Protein AF-A0A356TR22-F1 (afdb_monomer)

Nearest PDB structures (foldseek):
  1kng-assembly1_A  TM=6.074E-01  e=5.949E-03  Bradyrhizobium japonicum
  4eo3-assembly1_B  TM=5.409E-01  e=1.191E-01  Thermotoga maritima
  8ixp-assembly1_C  TM=4.737E-01  e=2.115E-01  Streptomyces lincolnensis
  2ymb-assembly1_D  TM=3.143E-01  e=1.110E+00  Homo sapiens
  4mm1-assembly3_E  TM=5.921E-01  e=7.052E+00  Methanothermobacter thermautotrophicus str. Delta H

Secondary structure (DSSP, 8-state):
--HHHHHHHHHHHHHHHHHHHHHHHHHHHHTTTSPBPPPS-HHHHHHHHHHH--SSSPEEEEEEETT-TTHHHHHHHHHHH-PPTTSEEEEEEES--HHHHHHHHHTT-EEEEE-HHHHHHHH---EESEEEEESSSEEEEE-S-SSTT--S--HHHHHHHHHTT---PPPPB-SEE-SHHHHHHH-TT-S--

Radius of gyration: 20.98 Å; Cα contacts (8 Å, |Δi|>4): 311; chains: 1; bounding box: 52×29×71 Å

Structure (mmCIF, N/CA/C/O backbone):
data_AF-A0A356TR22-F1
#
_entry.id   AF-A0A356TR22-F1
#
loop_
_atom_site.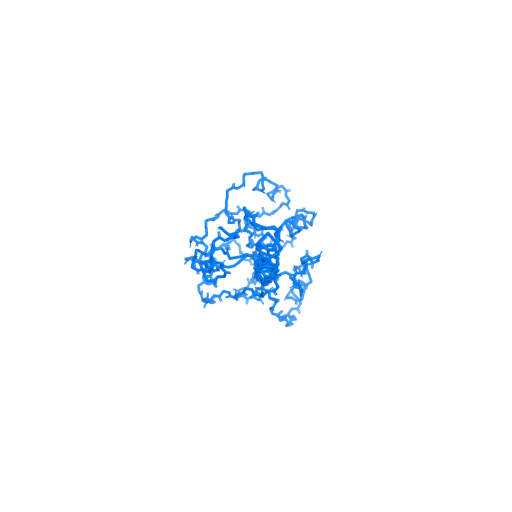group_PDB
_atom_site.id
_atom_site.type_symbol
_atom_site.label_atom_id
_atom_site.label_alt_id
_atom_site.label_comp_id
_atom_site.label_asym_id
_atom_site.label_entity_id
_atom_site.label_seq_id
_atom_site.pdbx_PDB_ins_code
_atom_site.Cartn_x
_atom_site.Cartn_y
_atom_site.Cartn_z
_atom_site.occupancy
_atom_site.B_iso_or_equiv
_atom_site.auth_seq_id
_atom_site.auth_comp_id
_atom_site.auth_asym_id
_atom_site.auth_atom_id
_atom_site.pdbx_PDB_model_num
ATOM 1 N N . MET A 1 1 ? 28.406 2.878 -50.496 1.00 59.78 1 MET A N 1
ATOM 2 C CA . MET A 1 1 ? 28.910 1.991 -49.418 1.00 59.78 1 MET A CA 1
ATOM 3 C C . MET A 1 1 ? 29.257 0.638 -50.006 1.00 59.78 1 MET A C 1
ATOM 5 O O . MET A 1 1 ? 28.427 0.085 -50.717 1.00 59.78 1 MET A O 1
ATOM 9 N N . SER A 1 2 ? 30.457 0.122 -49.735 1.00 80.94 2 SER A N 1
ATOM 10 C CA . SER A 1 2 ? 30.863 -1.210 -50.193 1.00 80.94 2 SER A CA 1
ATOM 11 C C . SER A 1 2 ? 30.122 -2.321 -49.421 1.00 80.94 2 SER A C 1
ATOM 13 O O . SER A 1 2 ? 29.694 -2.089 -48.285 1.00 80.94 2 SER A O 1
ATOM 15 N N . PRO A 1 3 ? 29.978 -3.533 -49.992 1.00 76.44 3 PRO A N 1
ATOM 16 C CA . PRO A 1 3 ? 29.357 -4.680 -49.317 1.00 76.44 3 PRO A CA 1
ATOM 17 C C . PRO A 1 3 ? 30.011 -5.005 -47.964 1.00 76.44 3 PRO A C 1
ATOM 19 O O . PRO A 1 3 ? 29.323 -5.280 -46.987 1.00 76.44 3 PRO A O 1
ATOM 22 N N . VAL A 1 4 ? 31.337 -4.861 -47.881 1.00 80.00 4 VAL A N 1
ATOM 23 C CA . VAL A 1 4 ? 32.131 -5.075 -46.658 1.00 80.00 4 VAL A CA 1
ATOM 24 C C . VAL A 1 4 ? 31.809 -4.041 -45.574 1.00 80.00 4 VAL A C 1
ATOM 26 O O . VAL A 1 4 ? 31.753 -4.377 -44.394 1.00 80.00 4 VAL A O 1
ATOM 29 N N . ALA A 1 5 ? 31.565 -2.781 -45.952 1.00 79.12 5 ALA A N 1
ATOM 30 C CA . ALA A 1 5 ? 31.182 -1.740 -45.000 1.00 79.12 5 ALA A CA 1
ATOM 31 C C . ALA A 1 5 ? 29.778 -1.981 -44.420 1.00 79.12 5 ALA A C 1
ATOM 33 O O . ALA A 1 5 ? 29.557 -1.723 -43.241 1.00 79.12 5 ALA A O 1
ATOM 34 N N . ARG A 1 6 ? 28.845 -2.515 -45.224 1.00 80.75 6 ARG A N 1
ATOM 35 C CA . ARG A 1 6 ? 27.498 -2.895 -44.761 1.00 80.75 6 ARG A CA 1
ATOM 36 C C . ARG A 1 6 ? 27.534 -4.075 -43.790 1.00 80.75 6 ARG A C 1
ATOM 38 O O . ARG A 1 6 ? 26.885 -4.007 -42.755 1.00 80.75 6 ARG A O 1
ATOM 45 N N . ASP A 1 7 ? 28.323 -5.106 -44.092 1.00 86.88 7 ASP A N 1
ATOM 46 C CA . ASP A 1 7 ? 28.492 -6.276 -43.217 1.00 86.88 7 ASP A CA 1
ATOM 47 C C . ASP A 1 7 ? 29.100 -5.896 -41.855 1.00 86.88 7 ASP A C 1
ATOM 49 O O . ASP A 1 7 ? 28.581 -6.273 -40.805 1.00 86.88 7 ASP A O 1
ATOM 53 N N . ARG A 1 8 ? 30.153 -5.067 -41.852 1.00 87.00 8 ARG A N 1
ATOM 54 C CA . ARG A 1 8 ? 30.758 -4.565 -40.607 1.00 87.00 8 ARG A CA 1
ATOM 55 C C . ARG A 1 8 ? 29.792 -3.703 -39.799 1.00 87.00 8 ARG A C 1
ATOM 57 O O . ARG A 1 8 ? 29.707 -3.883 -38.590 1.00 87.00 8 ARG A O 1
ATOM 64 N N . LEU A 1 9 ? 29.052 -2.805 -40.454 1.00 91.06 9 LEU A N 1
ATOM 65 C CA . LEU A 1 9 ? 28.058 -1.966 -39.784 1.00 91.06 9 LEU A CA 1
ATOM 66 C C . LEU A 1 9 ? 26.941 -2.816 -39.165 1.00 91.06 9 LEU A C 1
ATOM 68 O O . LEU A 1 9 ? 26.572 -2.582 -38.020 1.00 91.06 9 LEU A O 1
ATOM 72 N N . GLY A 1 10 ? 26.456 -3.832 -39.885 1.00 88.56 10 GLY A N 1
ATOM 73 C CA . GLY A 1 10 ? 25.452 -4.768 -39.379 1.00 88.56 10 GLY A CA 1
ATOM 74 C C . GLY A 1 10 ? 25.940 -5.540 -38.154 1.00 88.56 10 GLY A C 1
ATOM 75 O O . GLY A 1 10 ? 25.240 -5.593 -37.148 1.00 88.56 10 GLY A O 1
ATOM 76 N N . LYS A 1 11 ? 27.168 -6.071 -38.191 1.00 90.62 11 LYS A N 1
ATOM 77 C CA . LYS A 1 11 ? 27.772 -6.784 -37.052 1.00 90.62 11 LYS A CA 1
ATOM 78 C C . LYS A 1 11 ? 27.960 -5.889 -35.832 1.00 90.62 11 LYS A C 1
ATOM 80 O O . LYS A 1 11 ? 27.653 -6.319 -34.728 1.00 90.62 11 LYS A O 1
ATOM 85 N N . VAL A 1 12 ? 28.423 -4.652 -36.024 1.00 92.00 12 VAL A N 1
ATOM 86 C CA . VAL A 1 12 ? 28.570 -3.676 -34.932 1.00 92.00 12 VAL A CA 1
ATOM 87 C C . VAL A 1 12 ? 27.208 -3.291 -34.358 1.00 92.00 12 VAL A C 1
ATOM 89 O O . VAL A 1 12 ? 27.050 -3.292 -33.143 1.00 92.00 12 VAL A O 1
ATOM 92 N N . ALA A 1 13 ? 26.213 -3.026 -35.208 1.00 90.81 13 ALA A N 1
ATOM 93 C CA . ALA A 1 13 ? 24.859 -2.716 -34.759 1.00 90.81 13 ALA A CA 1
ATOM 94 C C . ALA A 1 13 ? 24.261 -3.869 -33.940 1.00 90.81 13 ALA A C 1
ATOM 96 O O . ALA A 1 13 ? 23.689 -3.633 -32.883 1.00 90.81 13 ALA A O 1
ATOM 97 N N . LEU A 1 14 ? 24.450 -5.116 -34.379 1.00 89.62 14 LEU A N 1
ATOM 98 C CA . LEU A 1 14 ? 23.930 -6.297 -33.687 1.00 89.62 14 LEU A CA 1
ATOM 99 C C . LEU A 1 14 ? 24.685 -6.575 -32.376 1.00 89.62 14 LEU A C 1
ATOM 101 O O . LEU A 1 14 ? 24.066 -6.886 -31.360 1.00 89.62 14 LEU A O 1
ATOM 105 N N . ALA A 1 15 ? 26.009 -6.384 -32.377 1.00 91.81 15 ALA A N 1
ATOM 106 C CA . ALA A 1 15 ? 26.850 -6.498 -31.187 1.00 91.81 15 ALA A CA 1
ATOM 107 C C . ALA A 1 15 ? 26.565 -5.408 -30.142 1.00 91.81 15 ALA A C 1
ATOM 109 O O . ALA A 1 15 ? 26.756 -5.664 -28.960 1.00 91.81 15 ALA A O 1
ATOM 110 N N . ALA A 1 16 ? 26.106 -4.221 -30.553 1.00 91.69 16 ALA A N 1
ATOM 111 C CA . ALA A 1 16 ? 25.680 -3.151 -29.649 1.00 91.69 16 ALA A CA 1
ATOM 112 C C . ALA A 1 16 ? 24.219 -3.309 -29.192 1.00 91.69 16 ALA A C 1
ATOM 114 O O . ALA A 1 16 ? 23.897 -3.035 -28.039 1.00 91.69 16 ALA A O 1
ATOM 115 N N . TRP A 1 17 ? 23.331 -3.784 -30.067 1.00 94.31 17 TRP A N 1
ATOM 116 C CA . TRP A 1 17 ? 21.910 -3.966 -29.762 1.00 94.31 17 TRP A CA 1
ATOM 117 C C . TRP A 1 17 ? 21.673 -4.995 -28.656 1.00 94.31 17 TRP A C 1
ATOM 119 O O . TRP A 1 17 ? 20.853 -4.760 -27.768 1.00 94.31 17 TRP A O 1
ATOM 129 N N . LEU A 1 18 ? 22.402 -6.115 -28.687 1.00 93.25 18 LEU A N 1
ATOM 130 C CA . LEU A 1 18 ? 22.258 -7.177 -27.694 1.00 93.25 18 LEU A CA 1
ATOM 131 C C . LEU A 1 18 ? 22.533 -6.693 -26.254 1.00 93.25 18 LEU A C 1
ATOM 133 O O . LEU A 1 18 ? 21.633 -6.833 -25.429 1.00 93.25 18 LEU A O 1
ATOM 137 N N . PRO A 1 19 ? 23.701 -6.105 -25.918 1.00 91.69 19 PRO A N 1
ATOM 138 C CA . PRO A 1 19 ? 23.963 -5.637 -24.562 1.00 91.69 19 PRO A CA 1
ATOM 139 C C . PRO A 1 19 ? 23.006 -4.521 -24.147 1.00 91.69 19 PRO A C 1
ATOM 141 O O . PRO A 1 19 ? 22.521 -4.563 -23.026 1.00 91.69 19 PRO A O 1
ATOM 144 N N . VAL A 1 20 ? 22.652 -3.586 -25.038 1.00 89.75 20 VAL A N 1
ATOM 145 C CA . VAL A 1 20 ? 21.672 -2.534 -24.709 1.00 89.75 20 VAL A CA 1
ATOM 146 C C . VAL A 1 20 ? 20.317 -3.142 -24.346 1.00 89.75 20 VAL A C 1
ATOM 148 O O . VAL A 1 20 ? 19.752 -2.807 -23.310 1.00 89.75 20 VAL A O 1
ATOM 151 N N . THR A 1 21 ? 19.817 -4.079 -25.153 1.00 88.81 21 THR A N 1
ATOM 152 C CA . THR A 1 21 ? 18.527 -4.737 -24.900 1.00 88.81 21 THR A CA 1
ATOM 153 C C . THR A 1 21 ? 18.564 -5.548 -23.608 1.00 88.81 21 THR A C 1
ATOM 155 O O . THR A 1 21 ? 17.640 -5.461 -22.807 1.00 88.81 21 THR A O 1
ATOM 158 N N . VAL A 1 22 ? 19.642 -6.300 -23.368 1.00 89.56 22 VAL A N 1
ATOM 159 C CA . VAL A 1 22 ? 19.814 -7.082 -22.135 1.00 89.56 22 VAL A CA 1
ATOM 160 C C . VAL A 1 22 ? 19.889 -6.171 -20.911 1.00 89.56 22 VAL A C 1
ATOM 162 O O . VAL A 1 22 ? 19.244 -6.469 -19.913 1.00 89.56 22 VAL A O 1
ATOM 165 N N . THR A 1 23 ? 20.617 -5.055 -20.977 1.00 85.94 23 THR A N 1
ATOM 166 C CA . THR A 1 23 ? 20.698 -4.085 -19.876 1.00 85.94 23 THR A CA 1
ATOM 167 C C . THR A 1 23 ? 19.338 -3.461 -19.580 1.00 85.94 23 THR A C 1
ATOM 169 O O . THR A 1 23 ? 18.948 -3.412 -18.417 1.00 85.94 23 TH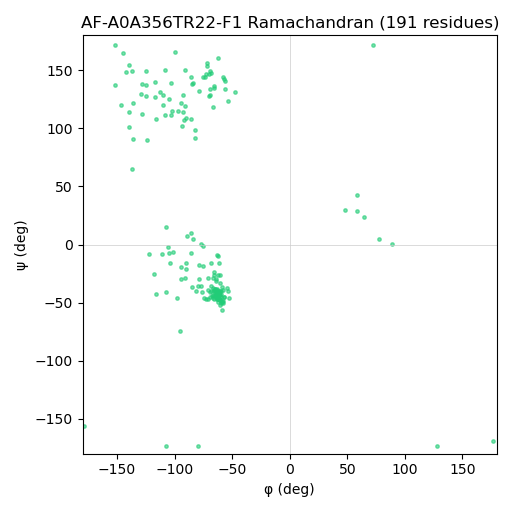R A O 1
ATOM 172 N N . VAL A 1 24 ? 18.589 -3.045 -20.606 1.00 83.06 24 VAL A N 1
ATOM 173 C CA . VAL A 1 24 ? 17.239 -2.484 -20.427 1.00 83.06 24 VAL A CA 1
ATOM 174 C C . VAL A 1 24 ? 16.292 -3.523 -19.824 1.00 83.06 24 VAL A C 1
ATOM 176 O O . VAL A 1 24 ? 15.613 -3.230 -18.847 1.00 83.06 24 VAL A O 1
ATOM 179 N N . LEU A 1 25 ? 16.279 -4.756 -20.341 1.00 82.94 25 LEU A N 1
ATOM 180 C CA . LEU A 1 25 ? 15.436 -5.826 -19.798 1.00 82.94 25 LEU A CA 1
ATOM 181 C C . LEU A 1 25 ? 15.817 -6.189 -18.359 1.00 82.94 25 LEU A C 1
ATOM 183 O O . LEU A 1 25 ? 14.933 -6.365 -17.528 1.00 82.94 25 LEU A O 1
ATOM 187 N N . ALA A 1 26 ? 17.112 -6.275 -18.048 1.00 80.56 26 ALA A N 1
ATOM 188 C CA . ALA A 1 26 ? 17.577 -6.547 -16.693 1.00 80.56 26 ALA A CA 1
ATOM 189 C C . ALA A 1 26 ? 17.135 -5.443 -15.722 1.00 80.56 26 ALA A C 1
ATOM 191 O O . ALA A 1 26 ? 16.632 -5.753 -14.646 1.00 80.56 26 ALA A O 1
ATOM 192 N N . PHE A 1 27 ? 17.257 -4.174 -16.121 1.00 75.50 27 PHE A N 1
ATOM 193 C CA . PHE A 1 27 ? 16.813 -3.037 -15.316 1.00 75.50 27 PHE A CA 1
ATOM 194 C C . PHE A 1 27 ? 15.299 -3.077 -15.058 1.00 75.50 27 PHE A C 1
ATOM 196 O O . PHE A 1 27 ? 14.869 -2.994 -13.910 1.00 75.50 27 PHE A O 1
ATOM 203 N N . LEU A 1 28 ? 14.500 -3.327 -16.102 1.00 71.88 28 LEU A N 1
ATOM 204 C CA . LEU A 1 28 ? 13.043 -3.462 -15.993 1.00 71.88 28 LEU A CA 1
ATOM 205 C C . LEU A 1 28 ? 12.602 -4.683 -15.170 1.00 71.88 28 LEU A C 1
ATOM 207 O O . LEU A 1 28 ? 11.512 -4.685 -14.615 1.00 71.88 28 LEU A O 1
ATOM 211 N N . MET A 1 29 ? 13.412 -5.741 -15.087 1.00 72.00 29 MET A N 1
ATOM 212 C CA . MET A 1 29 ? 13.101 -6.894 -14.236 1.00 72.00 29 MET A CA 1
ATOM 213 C C . MET A 1 29 ? 13.431 -6.643 -12.762 1.00 72.00 29 MET A C 1
ATOM 215 O O . MET A 1 29 ? 12.707 -7.126 -11.894 1.00 72.00 29 MET A O 1
ATOM 219 N N . VAL A 1 30 ? 14.506 -5.907 -12.463 1.00 69.38 30 VAL A N 1
ATOM 220 C CA . VAL A 1 30 ? 14.931 -5.624 -11.079 1.00 69.38 30 VAL A CA 1
ATOM 221 C C . VAL A 1 30 ? 13.857 -4.847 -10.316 1.00 69.38 30 VAL A C 1
ATOM 223 O O . VAL A 1 30 ? 13.564 -5.199 -9.171 1.00 69.38 30 VAL A O 1
ATOM 226 N N . SER A 1 31 ? 13.204 -3.876 -10.961 1.00 62.25 31 SER A N 1
ATOM 227 C CA . SER A 1 31 ? 12.127 -3.076 -10.356 1.00 62.25 31 SER A CA 1
ATOM 228 C C . SER A 1 31 ? 10.907 -3.900 -9.917 1.00 62.25 31 SER A C 1
ATOM 230 O O . SER A 1 31 ? 10.111 -3.429 -9.112 1.00 62.25 31 SER A O 1
ATOM 232 N N . HIS A 1 32 ? 10.769 -5.143 -10.390 1.00 64.12 32 HIS A N 1
ATOM 233 C CA . HIS A 1 32 ? 9.653 -6.030 -10.049 1.00 64.12 32 HIS A CA 1
ATOM 234 C C . HIS A 1 32 ? 10.008 -7.166 -9.083 1.00 64.12 32 HIS A C 1
ATOM 236 O O . HIS A 1 32 ? 9.133 -7.952 -8.722 1.00 64.12 32 HIS A O 1
ATOM 242 N N . VAL A 1 33 ? 11.272 -7.289 -8.669 1.00 67.81 33 VAL A N 1
ATOM 243 C CA . VAL A 1 33 ? 11.729 -8.398 -7.808 1.00 67.81 33 VAL A CA 1
ATOM 244 C C . VAL A 1 33 ? 12.257 -7.901 -6.463 1.00 67.81 33 VAL A C 1
ATOM 246 O O . VAL A 1 33 ? 12.216 -8.640 -5.477 1.00 67.81 33 VAL A O 1
ATOM 249 N N . VAL A 1 34 ? 12.731 -6.657 -6.397 1.00 73.75 34 VAL A N 1
ATOM 250 C CA . VAL A 1 34 ? 13.276 -6.083 -5.165 1.00 73.75 34 VAL A CA 1
ATOM 251 C C . VAL A 1 34 ? 12.141 -5.641 -4.241 1.00 73.75 34 VAL A C 1
ATOM 253 O O . VAL A 1 34 ? 11.191 -4.985 -4.661 1.00 73.75 34 VAL A O 1
ATOM 256 N N . ALA A 1 35 ? 12.237 -6.034 -2.971 1.00 79.00 35 ALA A N 1
ATOM 257 C CA . ALA A 1 35 ? 11.341 -5.550 -1.932 1.00 79.00 35 ALA A CA 1
ATOM 258 C C . ALA A 1 35 ? 11.620 -4.068 -1.658 1.00 79.00 35 ALA A C 1
ATOM 260 O O . ALA A 1 35 ? 12.774 -3.667 -1.499 1.00 79.00 35 ALA A O 1
ATOM 261 N N . MET A 1 36 ? 10.558 -3.277 -1.586 1.00 81.25 36 MET A N 1
ATOM 262 C CA . MET A 1 36 ? 10.631 -1.865 -1.239 1.00 81.25 36 MET A CA 1
ATOM 263 C C . MET A 1 36 ? 10.950 -1.697 0.251 1.00 81.25 36 MET A C 1
ATOM 265 O O . MET A 1 36 ? 10.629 -2.593 1.044 1.00 81.25 36 MET A O 1
ATOM 269 N N . PRO A 1 37 ? 11.580 -0.575 0.648 1.00 75.88 37 PRO A N 1
ATOM 270 C CA . PRO A 1 37 ? 11.842 -0.305 2.053 1.00 75.88 37 PRO A CA 1
ATOM 271 C C . PRO A 1 37 ? 10.535 -0.304 2.852 1.00 75.88 37 PRO A C 1
ATOM 273 O O . PRO A 1 37 ? 9.492 0.157 2.379 1.00 75.88 37 PRO A O 1
ATOM 276 N N . SER A 1 38 ? 10.599 -0.829 4.075 1.00 75.19 38 SER A N 1
ATOM 277 C CA . SER A 1 38 ? 9.552 -0.611 5.071 1.00 75.19 38 SER A CA 1
ATOM 278 C C . SER A 1 38 ? 9.458 0.884 5.410 1.00 75.19 38 SER A C 1
ATOM 280 O O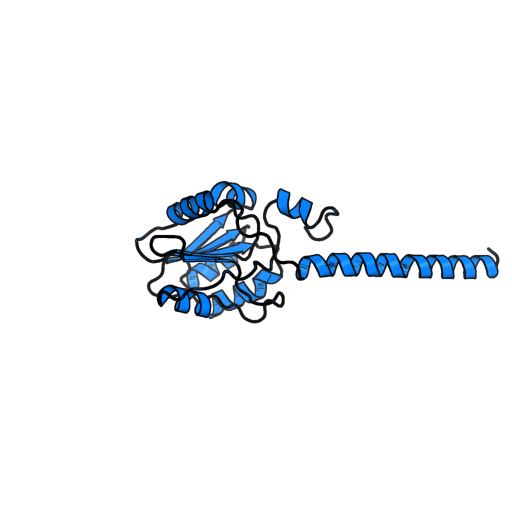 . SER A 1 38 ? 10.420 1.618 5.160 1.00 75.19 38 SER A O 1
ATOM 282 N N . PRO A 1 39 ? 8.328 1.349 5.977 1.00 77.38 39 PRO A N 1
ATOM 283 C CA . PRO A 1 39 ? 8.185 2.733 6.422 1.00 77.38 39 PRO A CA 1
ATOM 284 C C . PRO A 1 39 ? 9.399 3.178 7.243 1.00 77.38 39 PRO A C 1
ATOM 286 O O . PRO A 1 39 ? 9.862 2.450 8.121 1.00 77.38 39 PRO A O 1
ATOM 289 N N . SER A 1 40 ? 9.946 4.343 6.902 1.00 69.75 40 SER A N 1
ATOM 290 C CA . SER A 1 40 ? 11.234 4.823 7.421 1.00 69.75 40 SER A CA 1
ATOM 291 C C . SER A 1 40 ? 11.139 5.399 8.839 1.00 69.75 40 SER A C 1
ATOM 293 O O . SER A 1 40 ? 12.153 5.514 9.527 1.00 69.75 40 SER A O 1
ATOM 295 N N . ASP A 1 41 ? 9.923 5.738 9.272 1.00 84.12 41 ASP A N 1
ATOM 296 C CA . ASP A 1 41 ? 9.611 6.399 10.538 1.00 84.12 41 ASP A CA 1
ATOM 297 C C . ASP A 1 41 ? 8.397 5.708 11.189 1.00 84.12 41 ASP A C 1
ATOM 299 O O . ASP A 1 41 ? 7.238 6.028 10.911 1.00 84.12 41 ASP A O 1
ATOM 303 N N . GLU A 1 42 ? 8.666 4.700 12.025 1.00 85.69 42 GLU A N 1
ATOM 304 C CA . GLU A 1 42 ? 7.619 3.933 12.716 1.00 85.69 42 GLU A CA 1
ATOM 305 C C . GLU A 1 42 ? 6.797 4.788 13.689 1.00 85.69 42 GLU A C 1
ATOM 307 O O . GLU A 1 42 ? 5.606 4.530 13.878 1.00 85.69 42 GLU A O 1
ATOM 312 N N . ASP A 1 43 ? 7.402 5.814 14.295 1.00 89.94 43 ASP A N 1
ATOM 313 C CA . ASP A 1 43 ? 6.710 6.707 15.224 1.00 89.94 43 ASP A CA 1
ATOM 314 C C . ASP A 1 43 ? 5.691 7.565 14.479 1.00 89.94 43 ASP A C 1
ATOM 316 O O . ASP A 1 43 ? 4.522 7.623 14.872 1.00 89.94 43 ASP A O 1
ATOM 320 N N . ARG A 1 44 ? 6.084 8.125 13.332 1.00 92.44 44 ARG A N 1
ATOM 321 C CA . ARG A 1 44 ? 5.165 8.845 12.446 1.00 92.44 44 ARG A CA 1
ATOM 322 C C . ARG A 1 44 ? 4.054 7.953 11.918 1.00 92.44 44 ARG A C 1
ATOM 324 O O . ARG A 1 44 ? 2.898 8.374 11.891 1.00 92.44 44 ARG A O 1
ATOM 331 N N . LEU A 1 45 ? 4.371 6.716 11.535 1.00 93.38 45 LEU A N 1
ATOM 332 C CA . LEU A 1 45 ? 3.347 5.760 11.125 1.00 93.38 45 LEU A CA 1
ATOM 333 C C . LEU A 1 45 ? 2.349 5.515 12.261 1.00 93.38 45 LEU A C 1
ATOM 335 O O . LEU A 1 45 ? 1.142 5.536 12.028 1.00 93.38 45 LEU A O 1
ATOM 339 N N . ARG A 1 46 ? 2.831 5.324 13.494 1.00 93.44 46 ARG A N 1
ATOM 340 C CA . ARG A 1 46 ? 1.980 5.098 14.670 1.00 93.44 46 ARG A CA 1
ATOM 341 C C . ARG A 1 46 ? 1.056 6.286 14.926 1.00 93.44 46 ARG A C 1
ATOM 343 O O . ARG A 1 46 ? -0.145 6.089 15.109 1.00 93.44 46 ARG A O 1
ATOM 350 N N . GLU A 1 47 ? 1.590 7.503 14.891 1.00 93.06 47 GLU A N 1
ATOM 351 C CA . GLU A 1 47 ? 0.815 8.736 15.063 1.00 93.06 47 GLU A CA 1
ATOM 352 C C . GLU A 1 47 ? -0.226 8.922 13.951 1.00 93.06 47 GLU A C 1
ATOM 354 O O . GLU A 1 47 ? -1.403 9.173 14.227 1.00 93.06 47 GLU A O 1
ATOM 359 N N . GLY A 1 48 ? 0.175 8.741 12.692 1.00 93.50 48 GLY A N 1
ATOM 360 C CA . GLY A 1 48 ? -0.722 8.877 11.550 1.00 93.50 48 GLY A CA 1
ATOM 361 C C . GLY A 1 48 ? -1.824 7.812 11.535 1.00 93.50 48 GLY A C 1
ATOM 362 O O . GLY A 1 48 ? -2.983 8.130 11.270 1.00 93.50 48 GLY A O 1
ATOM 363 N N . VAL A 1 49 ? -1.510 6.560 11.884 1.00 94.44 49 VAL A N 1
ATOM 364 C CA . VAL A 1 49 ? -2.498 5.474 12.019 1.00 94.44 49 VAL A CA 1
ATOM 365 C C . VAL A 1 49 ? -3.465 5.759 13.166 1.00 94.44 49 VAL A C 1
ATOM 367 O O . VAL A 1 49 ? -4.676 5.600 12.993 1.00 94.44 49 VAL A O 1
ATOM 370 N N . ALA A 1 50 ? -2.974 6.254 14.306 1.00 92.75 50 ALA A N 1
ATOM 371 C CA . ALA A 1 50 ? -3.828 6.668 15.416 1.00 92.75 50 ALA A CA 1
ATOM 372 C C . ALA A 1 50 ? -4.799 7.790 15.002 1.00 92.75 50 ALA A C 1
ATOM 374 O O . ALA A 1 50 ? -5.980 7.733 15.342 1.00 92.75 50 ALA A O 1
ATOM 375 N N . ALA A 1 51 ? -4.348 8.753 14.191 1.00 93.06 51 ALA A N 1
ATOM 376 C CA . ALA A 1 51 ? -5.192 9.827 13.661 1.00 93.06 51 ALA A CA 1
ATOM 377 C C . ALA A 1 51 ? -6.251 9.355 12.639 1.00 93.06 51 ALA A C 1
ATOM 379 O O . ALA A 1 51 ? -7.193 10.093 12.335 1.00 93.06 51 ALA A O 1
ATOM 380 N N . LEU A 1 52 ? -6.117 8.144 12.086 1.00 93.31 52 LEU A N 1
ATOM 381 C CA . LEU A 1 52 ? -7.081 7.549 11.153 1.00 93.31 52 LEU A CA 1
ATOM 382 C C . LEU A 1 52 ? -8.183 6.732 11.842 1.00 93.31 52 LEU A C 1
ATOM 384 O O . LEU A 1 52 ? -9.213 6.455 11.206 1.00 93.31 52 LEU A O 1
ATOM 388 N N . ARG A 1 53 ? -8.000 6.367 13.116 1.00 90.88 53 ARG A N 1
ATOM 389 C CA . ARG A 1 53 ? -9.009 5.651 13.905 1.00 90.88 53 ARG A CA 1
ATOM 390 C C . ARG A 1 53 ? -10.239 6.524 14.139 1.00 90.88 53 ARG A C 1
ATOM 392 O O . ARG A 1 53 ? -10.129 7.691 14.503 1.00 90.88 53 ARG A O 1
ATOM 399 N N . LEU A 1 54 ? -11.423 5.942 13.946 1.00 89.88 54 LEU A N 1
ATOM 400 C CA . LEU A 1 54 ? -12.701 6.584 14.299 1.00 89.88 54 LEU A CA 1
ATOM 401 C C . LEU A 1 54 ? -13.403 5.913 15.482 1.00 89.88 54 LEU A C 1
ATOM 403 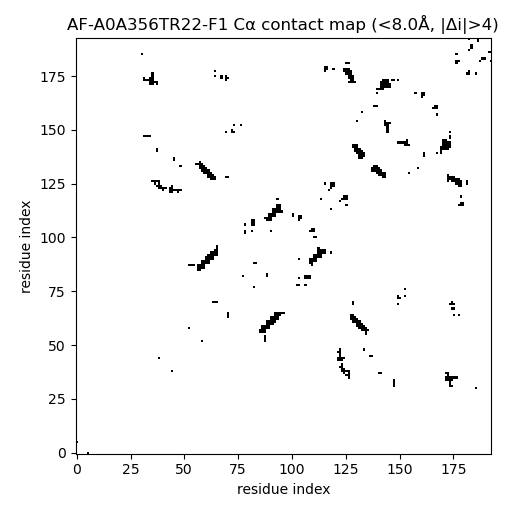O O . LEU A 1 54 ? -14.427 6.408 15.949 1.00 89.88 54 LEU A O 1
ATOM 407 N N . SER A 1 55 ? -12.892 4.773 15.937 1.00 89.38 55 SER A N 1
ATOM 408 C CA . SER A 1 55 ? -13.459 3.997 17.033 1.00 89.38 55 SER A CA 1
ATOM 409 C C . SER A 1 55 ? -12.362 3.214 17.746 1.00 89.38 55 SER A C 1
ATOM 411 O O . SER A 1 55 ? -11.241 3.133 17.246 1.00 89.38 55 SER A O 1
ATOM 413 N N . ASP A 1 56 ? -12.720 2.595 18.868 1.00 89.88 56 ASP A N 1
ATOM 414 C CA . ASP A 1 56 ? -11.840 1.690 19.615 1.00 89.88 56 ASP A CA 1
ATOM 415 C C . ASP A 1 56 ? -11.724 0.295 18.968 1.00 89.88 56 ASP A C 1
ATOM 417 O O . ASP A 1 56 ? -11.056 -0.587 19.504 1.00 89.88 56 ASP A O 1
ATOM 421 N N . ALA A 1 57 ? -12.391 0.058 17.830 1.00 93.12 57 ALA A N 1
ATOM 422 C CA . ALA A 1 57 ? -12.235 -1.187 17.089 1.00 93.12 57 ALA A CA 1
ATOM 423 C C . ALA A 1 57 ? -10.834 -1.273 16.450 1.00 93.12 57 ALA A C 1
ATOM 425 O O . ALA A 1 57 ? -10.286 -0.243 16.038 1.00 93.12 57 ALA A O 1
ATOM 426 N N . PRO A 1 58 ? -10.269 -2.486 16.294 1.00 95.12 58 PRO A N 1
ATOM 427 C CA . PRO A 1 58 ? -9.011 -2.664 15.582 1.00 95.12 58 PRO A CA 1
ATOM 428 C C . PRO A 1 58 ? -9.095 -2.098 14.163 1.00 95.12 58 PRO A C 1
ATOM 430 O O . PRO A 1 58 ? -10.059 -2.350 13.440 1.00 95.12 58 PRO A O 1
ATOM 433 N N . LEU A 1 59 ? -8.079 -1.338 13.771 1.00 96.88 59 LEU A N 1
ATOM 434 C CA . LEU A 1 59 ? -7.936 -0.733 12.458 1.00 96.88 59 LEU A CA 1
ATOM 435 C C . LEU A 1 59 ? -7.133 -1.663 11.553 1.00 96.88 59 LEU A C 1
ATOM 437 O O . LEU A 1 59 ? -6.021 -2.078 11.882 1.00 96.88 59 LEU A O 1
ATOM 441 N N . ARG A 1 60 ? -7.687 -1.940 10.377 1.00 97.56 60 ARG A N 1
ATOM 442 C CA . ARG A 1 60 ? -6.989 -2.609 9.281 1.00 97.56 60 ARG A CA 1
ATOM 443 C C . ARG A 1 60 ? -6.897 -1.637 8.115 1.00 97.56 60 ARG A C 1
ATOM 445 O O . ARG A 1 60 ? -7.898 -1.300 7.488 1.00 97.56 60 ARG A O 1
ATOM 452 N N . LEU A 1 61 ? -5.692 -1.144 7.870 1.00 97.62 61 LEU A N 1
ATOM 453 C CA . LEU A 1 61 ? -5.402 -0.115 6.884 1.00 97.62 61 LEU A CA 1
ATOM 454 C C . LEU A 1 61 ? -4.726 -0.734 5.656 1.00 97.62 61 LEU A C 1
ATOM 456 O O . LEU A 1 61 ? -3.678 -1.372 5.749 1.00 97.62 61 LEU A O 1
ATOM 460 N N . HIS A 1 62 ? -5.319 -0.482 4.493 1.00 97.38 62 HIS A N 1
ATOM 461 C CA . HIS A 1 62 ? -4.795 -0.844 3.185 1.00 97.38 62 HIS A CA 1
ATOM 462 C C . HIS A 1 62 ? -4.332 0.413 2.454 1.00 97.38 62 HIS A C 1
ATOM 464 O O . HIS A 1 62 ? -5.165 1.229 2.057 1.00 97.38 62 HIS A O 1
ATOM 470 N N . VAL A 1 63 ? -3.026 0.568 2.242 1.00 95.88 63 VAL A N 1
ATOM 471 C CA . VAL A 1 63 ? -2.488 1.637 1.391 1.00 95.88 63 VAL A CA 1
ATOM 472 C C . VAL A 1 63 ? -2.375 1.112 -0.033 1.00 95.88 63 VAL A C 1
ATOM 474 O O . VAL A 1 63 ? -1.669 0.132 -0.279 1.00 95.88 63 VAL A O 1
ATOM 477 N N . ILE A 1 64 ? -3.084 1.741 -0.968 1.00 94.38 64 ILE A N 1
ATOM 478 C CA . ILE A 1 64 ? -3.164 1.310 -2.370 1.00 94.38 64 ILE A CA 1
ATOM 479 C C . ILE A 1 64 ? -2.852 2.497 -3.274 1.00 94.38 64 ILE A C 1
ATOM 481 O O . ILE A 1 64 ? -3.463 3.549 -3.123 1.00 94.38 64 ILE A O 1
ATOM 485 N N . TYR A 1 65 ? -1.940 2.311 -4.227 1.00 90.62 65 TYR A N 1
ATOM 486 C CA . TYR A 1 65 ? -1.566 3.330 -5.208 1.00 90.62 65 TYR A CA 1
ATOM 487 C C . TYR A 1 65 ? -2.202 3.059 -6.577 1.00 90.62 65 TYR A C 1
ATOM 489 O O . TYR A 1 65 ? -2.283 1.898 -7.002 1.00 90.62 65 TYR A O 1
ATOM 497 N N . GLU A 1 66 ? -2.675 4.121 -7.235 1.00 86.06 66 GLU A N 1
ATOM 498 C CA . GLU A 1 66 ? -3.415 4.051 -8.498 1.00 86.06 66 GLU A CA 1
ATOM 499 C C . GLU A 1 66 ? -2.572 3.588 -9.690 1.00 86.06 66 GLU A C 1
ATOM 501 O O . GLU A 1 66 ? -3.033 2.737 -10.455 1.00 86.06 66 GLU A O 1
ATOM 506 N N . ASP A 1 67 ? -1.320 4.044 -9.781 1.00 76.25 67 ASP A N 1
ATOM 507 C CA . ASP A 1 67 ? -0.439 3.799 -10.933 1.00 76.25 67 ASP A CA 1
ATOM 508 C C . ASP A 1 67 ? 0.331 2.473 -10.850 1.00 76.25 67 ASP A C 1
ATOM 510 O O . ASP A 1 67 ? 1.224 2.187 -11.647 1.00 76.25 67 ASP A O 1
ATOM 514 N N . CYS A 1 68 ? -0.012 1.609 -9.892 1.00 78.12 68 CYS A N 1
ATOM 515 C CA . CYS A 1 68 ? 0.726 0.376 -9.664 1.00 78.12 68 CYS A CA 1
ATOM 516 C C . CYS A 1 68 ? -0.009 -0.846 -10.224 1.00 78.12 68 CYS A C 1
ATOM 518 O O . CYS A 1 68 ? -1.015 -1.305 -9.687 1.00 78.12 68 CYS A O 1
ATOM 520 N N . SER A 1 69 ? 0.530 -1.466 -11.276 1.00 75.19 69 SER A N 1
ATOM 521 C CA . SER A 1 69 ? -0.081 -2.677 -11.849 1.00 75.19 69 SER A CA 1
ATOM 522 C C . SER A 1 69 ? -0.172 -3.850 -10.850 1.00 75.19 69 SER A C 1
ATOM 524 O O . SER A 1 69 ? -1.098 -4.663 -10.963 1.00 75.19 69 SER A O 1
ATOM 526 N N . CYS A 1 70 ? 0.721 -3.887 -9.849 1.00 71.69 70 CYS A N 1
ATOM 527 C CA . CYS A 1 70 ? 0.766 -4.868 -8.757 1.00 71.69 70 CYS A CA 1
ATOM 528 C C . CYS A 1 70 ? -0.444 -4.784 -7.813 1.00 71.69 70 CYS A C 1
ATOM 530 O O . CYS A 1 70 ? -0.785 -5.766 -7.155 1.00 71.69 70 CYS A O 1
ATOM 532 N N . THR A 1 71 ? -1.115 -3.630 -7.737 1.00 81.19 71 THR A N 1
ATOM 533 C CA . THR A 1 71 ? -2.269 -3.442 -6.848 1.00 81.19 71 THR A CA 1
ATOM 534 C C . THR A 1 71 ? -3.581 -3.887 -7.483 1.00 81.19 71 THR A C 1
ATOM 536 O O . THR A 1 71 ? -4.586 -3.966 -6.785 1.00 81.19 71 THR A O 1
ATOM 539 N N . ARG A 1 72 ? -3.600 -4.248 -8.776 1.00 85.31 72 ARG A N 1
ATOM 540 C CA . ARG A 1 72 ? -4.830 -4.682 -9.463 1.00 85.31 72 ARG A CA 1
ATOM 541 C C . ARG A 1 72 ? -5.386 -5.997 -8.922 1.00 85.31 72 ARG A C 1
ATOM 543 O O . ARG A 1 72 ? -6.585 -6.076 -8.668 1.00 85.31 72 ARG A O 1
ATOM 550 N N . SER A 1 73 ? -4.539 -7.016 -8.739 1.00 86.38 73 SER A N 1
ATOM 551 C CA . SER A 1 73 ? -4.970 -8.298 -8.158 1.00 86.38 73 SER A CA 1
ATOM 552 C C . SER A 1 73 ? -5.386 -8.126 -6.700 1.00 86.38 73 SER A C 1
ATOM 554 O O . SER A 1 73 ? -6.409 -8.669 -6.291 1.00 86.38 73 SER A O 1
ATOM 556 N N . LEU A 1 74 ? -4.652 -7.297 -5.950 1.00 91.69 74 LEU A N 1
ATOM 557 C CA . LEU A 1 74 ? -5.008 -6.942 -4.580 1.00 91.69 74 LEU A CA 1
ATOM 558 C C . LEU A 1 74 ? -6.370 -6.245 -4.515 1.00 91.69 74 LEU A C 1
ATOM 560 O O . LEU A 1 74 ? -7.205 -6.625 -3.706 1.00 91.69 74 LEU A O 1
ATOM 564 N N . TRP A 1 75 ? -6.613 -5.251 -5.373 1.00 93.25 75 TRP A N 1
ATOM 565 C CA . TRP A 1 75 ? -7.891 -4.545 -5.434 1.00 93.25 75 TRP A CA 1
ATOM 566 C C . TRP A 1 75 ? -9.037 -5.510 -5.714 1.00 93.25 75 TRP A C 1
ATOM 568 O O . TRP A 1 75 ? -10.017 -5.518 -4.977 1.00 93.25 75 TRP A O 1
ATOM 578 N N . ALA A 1 76 ? -8.895 -6.356 -6.739 1.00 92.31 76 ALA A N 1
ATOM 579 C CA . ALA A 1 76 ? -9.903 -7.352 -7.083 1.00 92.31 76 ALA A CA 1
ATOM 580 C C . ALA A 1 76 ? -10.202 -8.290 -5.902 1.00 92.31 76 ALA A C 1
ATOM 582 O O . ALA A 1 76 ? -11.369 -8.488 -5.573 1.00 92.31 76 ALA A O 1
ATOM 583 N N . HIS A 1 77 ? -9.161 -8.784 -5.223 1.00 93.62 77 HIS A N 1
ATOM 584 C CA . HIS A 1 77 ? -9.281 -9.613 -4.019 1.00 93.62 77 HIS A CA 1
ATOM 585 C C . HIS A 1 77 ? -10.025 -8.899 -2.885 1.00 93.62 77 HIS A C 1
ATOM 587 O O . HIS A 1 77 ? -10.983 -9.441 -2.341 1.00 93.62 77 HIS A O 1
ATOM 593 N N . LEU A 1 78 ? -9.634 -7.664 -2.552 1.00 95.62 78 LEU A N 1
ATOM 594 C CA . LEU A 1 78 ? -10.296 -6.883 -1.503 1.00 95.62 78 LEU A CA 1
ATOM 595 C C . LEU A 1 78 ? -11.760 -6.624 -1.857 1.00 95.62 78 LEU A C 1
ATOM 597 O O . LEU A 1 78 ? -12.649 -6.784 -1.024 1.00 95.62 78 LEU A O 1
ATOM 601 N N . MET A 1 79 ? -12.045 -6.267 -3.108 1.00 95.81 79 MET A N 1
ATOM 602 C CA . MET A 1 79 ? -13.422 -6.050 -3.527 1.00 95.81 79 MET A CA 1
ATOM 603 C C . MET A 1 79 ? -14.228 -7.341 -3.434 1.00 95.81 79 MET A C 1
ATOM 605 O O . MET A 1 79 ? -15.330 -7.296 -2.900 1.00 95.81 79 MET A O 1
ATOM 609 N N . GLU A 1 80 ? -13.696 -8.480 -3.882 1.00 95.56 80 GLU A N 1
ATOM 610 C CA . GLU A 1 80 ? -14.347 -9.789 -3.776 1.00 95.56 80 GLU A CA 1
ATOM 611 C C . GLU A 1 80 ? -14.647 -10.174 -2.322 1.00 95.56 80 GLU A C 1
ATOM 613 O O . GLU A 1 80 ? -15.800 -10.486 -2.015 1.00 95.56 80 GLU A O 1
ATOM 618 N N . ARG A 1 81 ? -13.651 -10.065 -1.433 1.00 95.44 81 ARG A N 1
ATOM 619 C CA . ARG A 1 81 ? -13.762 -10.373 -0.000 1.00 95.44 81 ARG A CA 1
ATOM 620 C C . ARG A 1 81 ? -14.754 -9.460 0.722 1.00 95.44 81 ARG A C 1
ATOM 622 O O . ARG A 1 81 ? -15.572 -9.929 1.512 1.00 95.44 81 ARG A O 1
ATOM 629 N N . GLY A 1 82 ? -14.681 -8.159 0.448 1.00 96.88 82 GLY A N 1
ATOM 630 C CA . GLY A 1 82 ? -15.376 -7.126 1.208 1.00 96.88 82 GLY A CA 1
ATOM 631 C C . GLY A 1 82 ? -14.783 -6.887 2.598 1.00 96.88 82 GLY A C 1
ATOM 632 O O . GLY A 1 82 ? -13.906 -7.617 3.069 1.00 96.88 82 GLY A O 1
ATOM 633 N N . ALA A 1 83 ? -15.268 -5.839 3.261 1.00 96.81 83 ALA A N 1
ATOM 634 C CA . ALA A 1 83 ? -14.766 -5.468 4.574 1.00 96.81 83 ALA A CA 1
ATOM 635 C C . ALA A 1 83 ? -15.090 -6.535 5.637 1.00 96.81 83 ALA A C 1
ATOM 637 O O . ALA A 1 83 ? -16.201 -7.072 5.711 1.00 96.81 83 ALA A O 1
ATOM 638 N N . ALA A 1 84 ? -14.107 -6.830 6.476 1.00 95.25 84 ALA A N 1
ATOM 639 C CA . ALA A 1 84 ? -14.184 -7.721 7.609 1.00 95.25 84 ALA A CA 1
ATOM 640 C C . ALA A 1 84 ? -15.084 -7.126 8.697 1.00 95.25 84 ALA A C 1
ATOM 642 O O . ALA A 1 84 ? -15.199 -5.915 8.884 1.00 95.25 84 ALA A O 1
ATOM 643 N N . ARG A 1 85 ? -15.767 -8.010 9.423 1.00 92.81 85 ARG A N 1
ATOM 644 C CA . ARG A 1 85 ? -16.699 -7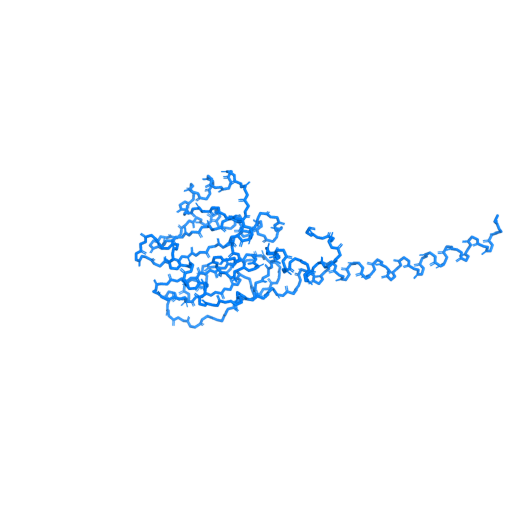.617 10.482 1.00 92.81 85 ARG A CA 1
ATOM 645 C C . ARG A 1 85 ? -15.951 -7.406 11.792 1.00 92.81 85 ARG A C 1
ATOM 647 O O . ARG A 1 85 ? -15.056 -8.175 12.110 1.00 92.81 85 ARG A O 1
ATOM 654 N N . GLY A 1 86 ? -16.386 -6.420 12.574 1.00 91.81 86 GLY A N 1
ATOM 655 C CA . GLY A 1 86 ? -15.821 -6.149 13.901 1.00 91.81 86 GLY A CA 1
ATOM 656 C C . GLY A 1 86 ? -14.479 -5.414 13.885 1.00 91.81 86 GLY A C 1
ATOM 657 O O . GLY A 1 86 ? -13.920 -5.184 14.951 1.00 91.81 86 GLY A O 1
ATOM 658 N N . VAL A 1 87 ? -13.997 -5.014 12.706 1.00 94.44 87 VAL A N 1
ATOM 659 C CA . VAL A 1 87 ? -12.794 -4.198 12.526 1.00 94.44 87 VAL A CA 1
ATOM 660 C C . VAL A 1 87 ? -13.125 -2.952 11.713 1.00 94.44 87 VAL A C 1
ATOM 662 O O . VAL A 1 87 ? -14.021 -2.953 10.866 1.00 94.44 87 VAL A O 1
ATOM 665 N N . ASP A 1 88 ? -12.402 -1.877 11.986 1.00 95.56 88 ASP A N 1
ATOM 666 C CA . ASP A 1 88 ? -12.440 -0.637 11.227 1.00 95.56 88 ASP A CA 1
ATOM 667 C C . ASP A 1 88 ? -11.524 -0.797 10.006 1.00 95.56 88 ASP A C 1
ATOM 669 O O . ASP A 1 88 ? -10.313 -0.614 10.096 1.00 95.56 88 ASP A O 1
ATOM 673 N N . GLU A 1 89 ? -12.071 -1.235 8.870 1.00 97.44 89 GLU A N 1
ATOM 674 C CA . GLU A 1 89 ? -11.266 -1.518 7.678 1.00 97.44 89 GLU A CA 1
ATOM 675 C C . GLU A 1 89 ? -11.265 -0.334 6.702 1.00 97.44 89 GLU A C 1
ATOM 677 O O . GLU A 1 89 ? -12.294 0.052 6.133 1.00 97.44 89 GLU A O 1
ATOM 682 N N . LEU A 1 90 ? -10.083 0.254 6.516 1.00 97.81 90 LEU A N 1
ATOM 683 C CA . LEU A 1 90 ? -9.859 1.478 5.758 1.00 97.81 90 LEU A CA 1
ATOM 684 C C . LEU A 1 90 ? -8.971 1.211 4.548 1.00 97.81 90 LEU A C 1
ATOM 686 O O . LEU A 1 90 ? -7.841 0.753 4.672 1.00 97.81 90 LEU A O 1
ATOM 690 N N . VAL A 1 91 ? -9.445 1.618 3.377 1.00 97.62 91 VAL A N 1
ATOM 691 C CA . VAL A 1 91 ? -8.613 1.799 2.191 1.00 97.62 91 VAL A CA 1
ATOM 692 C C . VAL A 1 91 ? -8.148 3.252 2.136 1.00 97.62 91 VAL A C 1
ATOM 694 O O . VAL A 1 91 ? -8.957 4.169 1.954 1.00 97.62 91 VAL A O 1
ATOM 697 N N . LEU A 1 92 ? -6.843 3.459 2.292 1.00 96.88 92 LEU A N 1
ATOM 698 C CA . LEU A 1 92 ? -6.175 4.719 2.001 1.00 96.88 92 LEU A CA 1
ATOM 699 C C . LEU A 1 92 ? -5.638 4.656 0.572 1.00 96.88 92 LEU A C 1
ATOM 701 O O . LEU A 1 92 ? -4.633 4.008 0.282 1.00 96.88 92 LEU A O 1
ATOM 705 N N . TYR A 1 93 ? -6.363 5.299 -0.330 1.00 95.69 93 TYR A N 1
ATOM 706 C CA . TYR A 1 93 ? -6.074 5.284 -1.752 1.00 95.69 93 TYR A CA 1
ATOM 707 C C . TYR A 1 93 ? -5.237 6.500 -2.135 1.00 95.69 93 TYR A C 1
ATOM 709 O O . TYR A 1 93 ? -5.654 7.637 -1.910 1.00 95.69 93 TYR A O 1
ATOM 717 N N . VAL A 1 94 ? -4.064 6.253 -2.701 1.00 94.12 94 VAL A N 1
ATOM 718 C CA . VAL A 1 94 ? -3.159 7.279 -3.204 1.00 94.12 94 VAL A CA 1
ATOM 719 C C . VAL A 1 94 ? -3.514 7.523 -4.666 1.00 94.12 94 VAL A C 1
ATOM 721 O O . VAL A 1 94 ? -3.309 6.636 -5.496 1.00 94.12 94 VAL A O 1
ATOM 724 N N . GLY A 1 95 ? -4.101 8.685 -4.949 1.00 91.19 95 GLY A N 1
ATOM 725 C CA . GLY A 1 95 ? -4.626 9.018 -6.272 1.00 91.19 95 GLY A CA 1
ATOM 726 C C . GLY A 1 95 ? -6.074 9.502 -6.290 1.00 91.19 95 GLY A C 1
ATOM 727 O O . GLY A 1 95 ? -6.707 9.684 -5.239 1.00 91.19 95 GLY A O 1
ATOM 728 N N . ASP A 1 96 ? -6.624 9.682 -7.492 1.00 88.75 96 ASP A N 1
ATOM 729 C CA . ASP A 1 96 ? -7.988 10.182 -7.700 1.00 88.75 96 ASP A CA 1
ATOM 730 C C . ASP A 1 96 ? -8.844 9.234 -8.548 1.00 88.75 96 ASP A C 1
ATOM 732 O O . ASP A 1 96 ? -8.961 9.361 -9.763 1.00 88.75 96 ASP A O 1
ATOM 736 N N . ASP A 1 97 ? -9.531 8.311 -7.869 1.00 89.31 97 ASP A N 1
ATOM 737 C CA . ASP A 1 97 ? -10.500 7.419 -8.506 1.00 89.31 97 ASP A CA 1
ATOM 738 C C . ASP A 1 97 ? -11.848 7.460 -7.762 1.00 89.31 97 ASP A C 1
ATOM 740 O O . ASP A 1 97 ? -11.978 7.101 -6.583 1.00 89.31 97 ASP A O 1
ATOM 744 N N . ALA A 1 98 ? -12.878 8.009 -8.412 1.00 92.00 98 ALA A N 1
ATOM 745 C CA . ALA A 1 98 ? -14.234 8.113 -7.856 1.00 92.00 98 ALA A CA 1
ATOM 746 C C . ALA A 1 98 ? -15.013 6.811 -7.932 1.00 92.00 98 ALA A C 1
ATOM 748 O O . ALA A 1 98 ? -15.843 6.547 -7.056 1.00 92.00 98 ALA A O 1
ATOM 749 N N . GLU A 1 99 ? -14.730 5.991 -8.934 1.00 93.56 99 GLU A N 1
ATOM 750 C CA . GLU A 1 99 ? -15.410 4.724 -9.137 1.00 93.56 99 GLU A CA 1
ATOM 751 C C . GLU A 1 99 ? -14.948 3.718 -8.087 1.00 93.56 99 GLU A C 1
ATOM 753 O O . GLU A 1 99 ? -15.786 3.144 -7.385 1.00 93.56 99 GLU A O 1
ATOM 758 N N . ARG A 1 100 ? -13.632 3.615 -7.867 1.00 93.19 100 ARG A N 1
ATOM 759 C CA . ARG A 1 100 ? -13.042 2.795 -6.799 1.00 93.19 100 ARG A CA 1
ATOM 760 C C . ARG A 1 100 ? -13.494 3.229 -5.413 1.00 93.19 100 ARG A C 1
ATOM 762 O O . ARG A 1 100 ? -13.815 2.384 -4.579 1.00 93.19 100 ARG A O 1
ATOM 769 N N . ALA A 1 101 ? -13.603 4.536 -5.169 1.00 94.94 101 ALA A N 1
ATOM 770 C CA . ALA A 1 101 ? -14.119 5.046 -3.900 1.00 94.94 101 ALA A CA 1
ATOM 771 C C . ALA A 1 101 ? -15.558 4.578 -3.631 1.00 94.94 101 ALA A C 1
ATOM 773 O O . ALA A 1 101 ? -15.901 4.199 -2.509 1.00 94.94 101 ALA A O 1
ATOM 774 N N . GLN A 1 102 ? -16.418 4.613 -4.653 1.00 96.25 102 GLN A N 1
ATOM 775 C CA . GLN A 1 102 ? -17.792 4.125 -4.537 1.00 96.25 102 GLN A CA 1
ATOM 776 C C . GLN A 1 102 ? -17.842 2.604 -4.393 1.00 96.25 102 GLN A C 1
ATOM 778 O O . GLN A 1 102 ? -18.623 2.095 -3.592 1.00 96.25 102 GLN A O 1
ATOM 783 N N . GLU A 1 103 ? -17.017 1.879 -5.147 1.00 96.44 103 GLU A N 1
ATOM 784 C CA . GLU A 1 103 ? -16.932 0.424 -5.079 1.00 96.44 103 GLU A CA 1
ATOM 785 C C . GLU A 1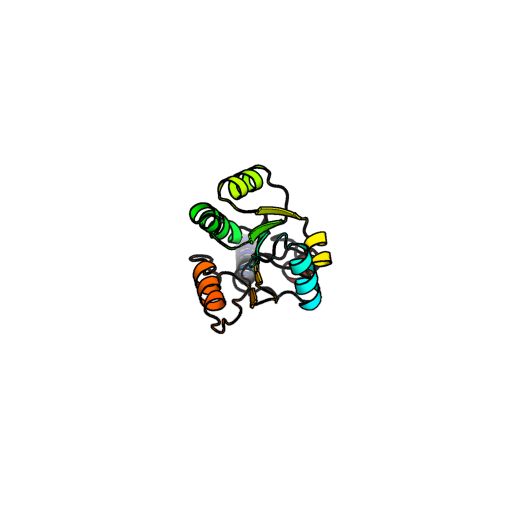 103 ? -16.521 -0.056 -3.684 1.00 96.44 103 GLU A C 1
ATOM 787 O O . GLU A 1 103 ? -17.257 -0.834 -3.076 1.00 96.44 103 GLU A O 1
ATOM 792 N N . ALA A 1 104 ? -15.431 0.482 -3.133 1.00 96.88 104 ALA A N 1
ATOM 793 C CA . ALA A 1 104 ? -14.947 0.131 -1.801 1.00 96.88 104 ALA A CA 1
ATOM 794 C C . ALA A 1 104 ? -16.011 0.378 -0.723 1.00 96.88 104 ALA A C 1
ATOM 796 O O . ALA A 1 104 ? -16.291 -0.501 0.092 1.00 96.88 104 ALA A O 1
ATOM 797 N N . ARG A 1 105 ? -16.689 1.532 -0.772 1.00 96.62 105 ARG A N 1
ATOM 798 C CA . ARG A 1 105 ? -17.778 1.847 0.168 1.00 96.62 105 ARG A CA 1
ATOM 799 C C . ARG A 1 105 ? -18.946 0.868 0.060 1.00 96.62 105 ARG A C 1
ATOM 801 O O . ARG A 1 105 ? -19.485 0.460 1.085 1.00 96.62 105 ARG A O 1
ATOM 808 N N . ARG A 1 106 ? -19.324 0.439 -1.153 1.00 97.25 106 ARG A N 1
ATOM 809 C CA . ARG A 1 106 ? -20.363 -0.595 -1.349 1.00 97.25 106 ARG A CA 1
ATOM 810 C C . ARG A 1 106 ? -19.959 -1.948 -0.765 1.00 97.25 106 ARG A C 1
ATOM 812 O O . ARG A 1 106 ? -20.827 -2.706 -0.347 1.00 97.25 106 ARG A O 1
ATOM 819 N N . ARG A 1 107 ? -18.659 -2.241 -0.729 1.00 97.69 107 ARG A N 1
ATOM 820 C CA . ARG A 1 107 ? -18.088 -3.450 -0.120 1.00 97.69 107 ARG A CA 1
ATOM 821 C C . ARG A 1 107 ? -17.861 -3.321 1.392 1.00 97.69 107 ARG A C 1
ATOM 823 O O . ARG A 1 107 ? -17.339 -4.248 2.000 1.00 97.69 107 ARG A O 1
ATOM 830 N N . GLY A 1 108 ? -18.279 -2.208 2.000 1.00 97.19 108 GLY A N 1
ATOM 831 C CA . GLY A 1 108 ? -18.216 -1.977 3.445 1.00 97.19 108 GLY A CA 1
ATOM 832 C C . GLY A 1 108 ? -16.917 -1.341 3.933 1.00 97.19 108 GLY A C 1
ATOM 833 O O . GLY A 1 108 ? -16.792 -1.088 5.127 1.00 97.19 108 GLY A O 1
ATOM 834 N N . TYR A 1 109 ? -15.970 -1.047 3.040 1.00 97.81 109 TYR A N 1
ATOM 835 C CA . TYR A 1 109 ? -14.736 -0.372 3.419 1.00 97.81 109 TYR A CA 1
ATOM 836 C C . TYR A 1 109 ? -14.991 1.101 3.708 1.00 97.81 109 TYR A C 1
ATOM 838 O O . TYR A 1 109 ? -15.714 1.795 2.979 1.00 97.81 109 TYR A O 1
ATOM 846 N N . ARG A 1 110 ? -14.276 1.633 4.696 1.00 96.56 110 ARG A N 1
ATOM 847 C CA . ARG A 1 110 ? -13.984 3.061 4.688 1.00 96.56 110 ARG A CA 1
ATOM 848 C C . ARG A 1 110 ? -12.996 3.356 3.576 1.00 96.56 110 ARG A C 1
ATOM 850 O O . ARG A 1 110 ? -12.108 2.566 3.277 1.00 96.56 110 ARG A O 1
ATOM 857 N N . PHE A 1 111 ? -13.139 4.531 2.983 1.00 96.69 111 PHE A N 1
ATOM 858 C CA . PHE A 1 111 ? -12.288 4.951 1.883 1.00 96.69 111 PHE A CA 1
ATOM 859 C C . PHE A 1 111 ? -11.869 6.400 2.077 1.00 96.69 111 PHE A C 1
ATOM 861 O O . PHE A 1 111 ? -12.728 7.289 2.155 1.00 96.69 111 PHE A O 1
ATOM 868 N N . ARG A 1 112 ? -10.557 6.629 2.124 1.00 95.75 112 ARG A N 1
ATOM 869 C CA . ARG A 1 112 ? -9.943 7.955 2.183 1.00 95.75 112 ARG A CA 1
ATOM 870 C C . ARG A 1 112 ? -8.960 8.092 1.030 1.00 95.75 112 ARG A C 1
ATOM 872 O O . ARG A 1 112 ? -8.207 7.170 0.749 1.00 95.75 112 ARG A O 1
ATOM 879 N N . ARG A 1 113 ? -8.979 9.252 0.382 1.00 95.44 113 ARG A N 1
ATOM 880 C CA . ARG A 1 113 ? -7.982 9.612 -0.626 1.00 95.44 113 ARG A CA 1
ATOM 881 C C . ARG A 1 113 ? -6.823 10.349 0.018 1.00 95.44 113 ARG A C 1
ATOM 883 O O . ARG A 1 113 ? -7.025 11.063 1.003 1.00 95.44 113 ARG A O 1
ATOM 890 N N . THR A 1 114 ? -5.655 10.197 -0.574 1.00 94.56 114 THR A N 1
ATOM 891 C CA . THR A 1 114 ? -4.460 10.981 -0.285 1.00 94.56 114 THR A CA 1
ATOM 892 C C . THR A 1 114 ? -3.673 11.179 -1.575 1.00 94.56 114 THR A C 1
ATOM 894 O O . THR A 1 114 ? -3.905 10.485 -2.563 1.00 94.56 114 THR A O 1
ATOM 897 N N . ASP A 1 115 ? -2.741 12.117 -1.564 1.00 93.25 115 ASP A N 1
ATOM 898 C CA . ASP A 1 115 ? -1.695 12.218 -2.574 1.00 93.25 115 ASP A CA 1
ATOM 899 C C . ASP A 1 115 ? -0.376 11.614 -2.047 1.00 93.25 115 ASP A C 1
ATOM 901 O O . ASP A 1 115 ? -0.254 11.365 -0.837 1.00 93.25 115 ASP A O 1
ATOM 905 N N . PRO A 1 116 ? 0.601 11.353 -2.934 1.00 91.38 116 PRO A N 1
ATOM 906 C CA . PRO A 1 116 ? 1.875 10.758 -2.550 1.00 91.38 116 PRO A CA 1
ATOM 907 C C . PRO A 1 116 ? 2.678 11.532 -1.502 1.00 91.38 116 PRO A C 1
ATOM 909 O O . PRO A 1 116 ? 3.268 10.922 -0.611 1.00 91.38 116 PRO A O 1
ATOM 912 N N . ARG A 1 117 ? 2.689 12.870 -1.575 1.00 90.12 117 ARG A N 1
ATOM 913 C CA . ARG A 1 117 ? 3.454 13.700 -0.632 1.00 90.12 117 ARG A CA 1
ATOM 914 C C . ARG A 1 117 ? 2.807 13.670 0.738 1.00 90.12 117 ARG A C 1
ATOM 916 O O . ARG A 1 117 ? 3.479 13.387 1.720 1.00 90.12 117 ARG A O 1
ATOM 923 N N . ALA A 1 118 ? 1.489 13.852 0.791 1.00 92.00 118 ALA A N 1
ATOM 924 C CA . ALA A 1 118 ? 0.744 13.749 2.035 1.00 92.00 118 ALA A CA 1
ATOM 925 C C . ALA A 1 118 ? 0.910 12.371 2.690 1.00 92.00 118 ALA A C 1
ATOM 927 O O . ALA A 1 118 ? 0.992 12.295 3.913 1.00 92.00 118 ALA A O 1
ATOM 928 N N . LEU A 1 119 ? 0.992 11.286 1.913 1.00 92.62 119 LEU A N 1
ATOM 929 C CA . LEU A 1 119 ? 1.243 9.951 2.457 1.00 92.62 119 LEU A CA 1
ATOM 930 C C . LEU A 1 119 ? 2.608 9.871 3.163 1.00 92.62 119 LEU A C 1
ATOM 932 O O . LEU A 1 119 ? 2.668 9.427 4.310 1.00 92.62 119 LEU A O 1
ATOM 936 N N . SER A 1 120 ? 3.683 10.324 2.514 1.00 91.44 120 SER A N 1
ATOM 937 C CA . SER A 1 120 ? 5.028 10.310 3.109 1.00 91.44 120 SER A CA 1
ATOM 938 C C . SER A 1 120 ? 5.124 11.267 4.307 1.00 91.44 120 SER A C 1
ATOM 940 O O . SER A 1 120 ? 5.577 10.891 5.391 1.00 91.44 120 SER A O 1
ATOM 942 N N . ASP A 1 121 ? 4.573 12.475 4.177 1.00 90.56 121 ASP A N 1
ATOM 943 C CA . ASP A 1 121 ? 4.606 13.496 5.226 1.00 90.56 121 ASP A CA 1
ATOM 944 C C . ASP A 1 121 ? 3.816 13.090 6.475 1.00 90.56 121 ASP A C 1
ATOM 946 O O . ASP A 1 121 ? 4.245 13.377 7.591 1.00 90.56 121 ASP A O 1
ATOM 950 N N . THR A 1 122 ? 2.661 12.433 6.311 1.00 91.38 122 THR A N 1
ATOM 951 C CA . THR A 1 122 ? 1.767 12.112 7.439 1.00 91.38 122 THR A CA 1
ATOM 952 C C . THR A 1 122 ? 1.973 10.722 8.020 1.00 91.38 122 THR A C 1
ATOM 954 O O . THR A 1 122 ? 1.714 10.531 9.204 1.00 91.38 122 THR A O 1
ATOM 957 N N . LEU A 1 123 ? 2.410 9.753 7.213 1.00 91.88 123 LEU A N 1
ATOM 958 C CA . LEU A 1 123 ? 2.523 8.351 7.624 1.00 91.88 123 LEU A CA 1
ATOM 959 C C . LEU A 1 123 ? 3.940 7.788 7.479 1.00 91.88 123 LEU A C 1
ATOM 961 O O . LEU A 1 123 ? 4.171 6.667 7.920 1.00 91.88 123 LEU A O 1
ATOM 965 N N . GLY A 1 124 ? 4.883 8.514 6.865 1.00 92.12 124 GLY A N 1
ATOM 966 C CA . GLY A 1 124 ? 6.235 7.998 6.607 1.00 92.12 124 GLY A CA 1
ATOM 967 C C . GLY A 1 124 ? 6.244 6.811 5.638 1.00 92.12 124 GLY A C 1
ATOM 968 O O . GLY A 1 124 ? 7.136 5.963 5.696 1.00 92.12 124 GLY A O 1
ATOM 969 N N . VAL A 1 125 ? 5.210 6.702 4.796 1.00 92.12 125 VAL A N 1
ATOM 970 C CA . VAL A 1 125 ? 5.039 5.598 3.849 1.00 92.12 125 VAL A CA 1
ATOM 971 C C . VAL A 1 125 ? 5.431 6.063 2.456 1.00 92.12 125 VAL A C 1
ATOM 973 O O . VAL A 1 125 ? 4.753 6.887 1.847 1.00 92.12 125 VAL A O 1
ATOM 976 N N . ASP A 1 126 ? 6.494 5.459 1.938 1.00 91.69 126 ASP A N 1
ATOM 977 C CA . ASP A 1 126 ? 7.051 5.778 0.623 1.00 91.69 126 ASP A CA 1
ATOM 978 C C . ASP A 1 126 ? 6.736 4.717 -0.440 1.00 91.69 126 ASP A C 1
ATOM 980 O O . ASP A 1 126 ? 7.015 4.925 -1.619 1.00 91.69 126 ASP A O 1
ATOM 984 N N . ALA A 1 127 ? 6.143 3.582 -0.056 1.00 90.69 127 ALA A N 1
ATOM 985 C CA . ALA A 1 127 ? 5.871 2.456 -0.946 1.00 90.69 127 ALA A CA 1
ATOM 986 C C . ALA A 1 127 ? 4.469 1.866 -0.736 1.00 90.69 127 ALA A C 1
ATOM 988 O O . ALA A 1 127 ? 3.933 1.852 0.372 1.00 90.69 127 ALA A O 1
ATOM 989 N N . ALA A 1 128 ? 3.886 1.334 -1.812 1.00 91.12 128 ALA A N 1
ATOM 990 C CA . ALA A 1 128 ? 2.582 0.675 -1.798 1.00 91.12 128 ALA A CA 1
ATOM 991 C C . ALA A 1 128 ? 2.568 -0.538 -2.746 1.00 91.12 128 ALA A C 1
ATOM 993 O O . ALA A 1 128 ? 3.219 -0.493 -3.789 1.00 91.12 128 ALA A O 1
ATOM 994 N N . PRO A 1 129 ? 1.796 -1.604 -2.461 1.00 92.94 129 PRO A N 1
ATOM 995 C CA . PRO A 1 129 ? 0.777 -1.689 -1.417 1.00 92.94 129 PRO A CA 1
ATOM 996 C C . PRO A 1 129 ? 1.318 -2.051 -0.029 1.00 92.94 129 PRO A C 1
ATOM 998 O O . PRO A 1 129 ? 2.125 -2.968 0.108 1.00 92.94 129 PRO A O 1
ATOM 1001 N N . LEU A 1 130 ? 0.789 -1.385 1.000 1.00 94.75 130 LEU A N 1
ATOM 1002 C CA . LEU A 1 130 ? 1.114 -1.627 2.411 1.00 94.75 130 LEU A CA 1
ATOM 1003 C C . LEU A 1 130 ? -0.132 -2.113 3.168 1.00 94.75 130 LEU A C 1
ATOM 1005 O O . LEU A 1 130 ? -1.250 -1.644 2.923 1.00 94.75 130 LEU A O 1
ATOM 1009 N N . LEU A 1 131 ? 0.056 -3.078 4.062 1.00 96.75 131 LEU A N 1
ATOM 1010 C CA . LEU A 1 131 ? -0.924 -3.535 5.039 1.00 96.75 131 LEU A CA 1
ATOM 1011 C C . LEU A 1 131 ? -0.467 -3.095 6.426 1.00 96.75 131 LEU A C 1
ATOM 1013 O O . LEU A 1 131 ? 0.664 -3.375 6.826 1.00 96.75 131 LEU A O 1
ATOM 1017 N N . VAL A 1 132 ? -1.372 -2.454 7.158 1.00 97.06 132 VAL A N 1
ATOM 1018 C CA . VAL A 1 132 ? -1.168 -2.107 8.562 1.00 97.06 132 VAL A CA 1
ATOM 1019 C C . VAL A 1 132 ? -2.317 -2.665 9.390 1.00 97.06 132 VAL A C 1
ATOM 1021 O O . VAL A 1 132 ? -3.484 -2.424 9.074 1.00 97.06 132 VAL A O 1
ATOM 1024 N N . LEU A 1 133 ? -1.986 -3.411 10.441 1.00 97.12 133 LEU A N 1
ATOM 1025 C CA . LEU A 1 133 ? -2.935 -3.882 11.448 1.00 97.12 133 LEU A CA 1
ATOM 1026 C C . LEU A 1 133 ? -2.619 -3.199 12.768 1.00 97.12 133 LEU A C 1
ATOM 1028 O O . LEU A 1 133 ? -1.458 -3.154 13.175 1.00 97.12 133 LEU A O 1
ATOM 1032 N N . ALA A 1 134 ? -3.644 -2.649 13.408 1.00 95.06 134 ALA A N 1
ATOM 1033 C CA . ALA A 1 134 ? -3.472 -1.919 14.647 1.00 95.06 134 ALA A CA 1
ATOM 1034 C C . ALA A 1 134 ? -4.686 -2.089 15.569 1.00 95.06 134 ALA A C 1
ATOM 1036 O O . ALA A 1 134 ? -5.779 -1.614 15.252 1.00 95.06 134 ALA A O 1
ATOM 1037 N N . SER A 1 135 ? -4.493 -2.638 16.763 1.00 91.31 135 SER A N 1
ATOM 1038 C CA . SER A 1 135 ? -5.507 -2.834 17.809 1.00 91.31 135 SER A CA 1
ATOM 1039 C C . SER A 1 135 ? -5.517 -1.691 18.835 1.00 91.31 135 SER A C 1
ATOM 1041 O O . SER A 1 135 ? -6.367 -0.806 18.766 1.00 91.31 135 SER A O 1
ATOM 1043 N N . ALA A 1 136 ? -4.524 -1.647 19.720 1.00 87.44 136 ALA A N 1
ATOM 1044 C CA . ALA A 1 136 ? -4.145 -0.487 20.526 1.00 87.44 136 ALA A CA 1
ATOM 1045 C C . ALA A 1 136 ? -2.827 0.101 20.005 1.00 87.44 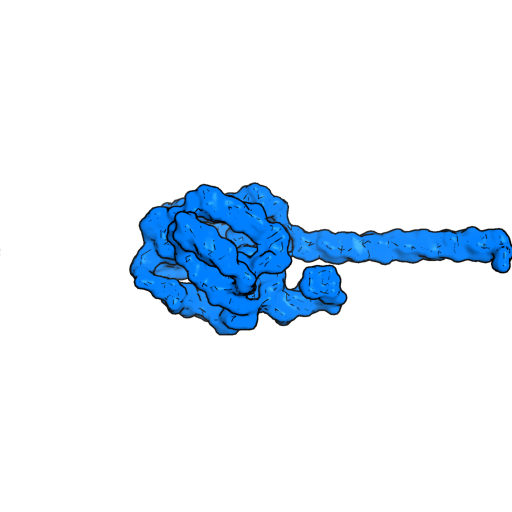136 ALA A C 1
ATOM 1047 O O . ALA A 1 136 ? -2.717 1.315 19.821 1.00 87.44 136 ALA A O 1
ATOM 1048 N N . GLU A 1 137 ? -1.892 -0.779 19.656 1.00 90.19 137 GLU A N 1
ATOM 1049 C CA . GLU A 1 137 ? -0.578 -0.470 19.098 1.00 90.19 137 GLU A CA 1
ATOM 1050 C C . GLU A 1 137 ? -0.525 -0.840 17.604 1.00 90.19 137 GLU A C 1
ATOM 1052 O O . GLU A 1 137 ? -1.559 -1.132 16.998 1.00 90.19 137 GLU A O 1
ATOM 1057 N N . LEU A 1 138 ? 0.658 -0.747 16.988 1.00 92.94 138 LEU A N 1
ATOM 1058 C CA . LEU A 1 138 ? 0.900 -1.261 15.639 1.00 92.94 138 LEU A CA 1
ATOM 1059 C C . LEU A 1 138 ? 1.274 -2.742 15.749 1.00 92.94 138 LEU A C 1
ATOM 1061 O O . LEU A 1 138 ? 2.376 -3.058 16.187 1.00 92.94 138 LEU A O 1
ATOM 1065 N N . ASP A 1 139 ? 0.369 -3.627 15.339 1.00 94.56 139 ASP A N 1
ATOM 1066 C CA . ASP A 1 139 ? 0.549 -5.078 15.471 1.00 94.56 139 ASP A CA 1
ATOM 1067 C C . ASP A 1 139 ? 1.222 -5.692 14.233 1.00 94.56 139 ASP A C 1
ATOM 1069 O O . ASP A 1 139 ? 1.905 -6.710 14.314 1.00 94.56 139 ASP A O 1
ATOM 1073 N N . TYR A 1 140 ? 1.029 -5.082 13.059 1.00 96.25 140 TYR A N 1
ATOM 1074 C CA . TYR A 1 140 ? 1.672 -5.506 11.817 1.00 96.25 140 TYR A CA 1
ATOM 1075 C C . TYR A 1 140 ? 1.845 -4.333 10.859 1.00 96.25 140 TYR A C 1
ATOM 1077 O O . TYR A 1 140 ? 0.910 -3.561 10.642 1.00 96.25 140 TYR A O 1
ATOM 1085 N N . VAL A 1 141 ? 3.015 -4.252 10.226 1.00 95.94 141 VAL A N 1
ATOM 1086 C CA . VAL A 1 141 ? 3.323 -3.304 9.151 1.00 95.94 141 VAL A CA 1
ATOM 1087 C C . VAL A 1 141 ? 4.137 -4.038 8.097 1.00 95.94 141 VAL A C 1
ATOM 1089 O O . VAL A 1 141 ? 5.262 -4.448 8.358 1.00 95.94 141 VAL A O 1
ATOM 1092 N N . GLY A 1 142 ? 3.587 -4.218 6.900 1.00 94.69 142 GLY A N 1
ATOM 1093 C CA . GLY A 1 142 ? 4.301 -4.930 5.844 1.00 94.69 142 GLY A CA 1
ATOM 1094 C C . GLY A 1 142 ? 3.492 -5.108 4.571 1.00 94.69 142 GLY A C 1
ATOM 1095 O O . GLY A 1 142 ? 2.429 -4.517 4.387 1.00 94.69 142 GLY A O 1
ATOM 1096 N N . GLY A 1 143 ? 4.004 -5.929 3.663 1.00 94.06 143 GLY A N 1
ATOM 1097 C CA . GLY A 1 143 ? 3.333 -6.265 2.415 1.00 94.06 143 GLY A CA 1
ATOM 1098 C C . GLY A 1 143 ? 2.238 -7.323 2.572 1.00 94.06 143 GLY A C 1
ATOM 1099 O O . GLY A 1 143 ? 1.901 -7.776 3.667 1.00 94.06 143 GLY A O 1
ATOM 1100 N N . TYR A 1 144 ? 1.705 -7.743 1.425 1.00 93.62 144 TYR A N 1
ATOM 1101 C CA . TYR A 1 144 ? 0.632 -8.741 1.317 1.00 93.62 144 TYR A CA 1
ATOM 1102 C C . TYR A 1 144 ? 1.125 -10.115 0.870 1.00 93.62 144 TYR A C 1
ATOM 1104 O O . TYR A 1 144 ? 0.386 -11.093 0.970 1.00 93.62 144 TYR A O 1
ATOM 1112 N N . TYR A 1 145 ? 2.335 -10.197 0.319 1.00 90.94 145 TYR A N 1
ATOM 1113 C CA . TYR A 1 145 ? 2.777 -11.351 -0.451 1.00 90.94 145 TYR A CA 1
ATOM 1114 C C . TYR A 1 145 ? 4.110 -11.871 0.065 1.00 90.94 145 TYR A C 1
ATOM 1116 O O . TYR A 1 145 ? 5.030 -11.107 0.325 1.00 90.94 145 TYR A O 1
ATOM 1124 N N . ALA A 1 146 ? 4.228 -13.195 0.153 1.00 87.19 146 ALA A N 1
ATOM 1125 C CA . ALA A 1 146 ? 5.496 -13.840 0.488 1.00 87.19 146 ALA A CA 1
ATOM 1126 C C . ALA A 1 146 ? 6.488 -13.835 -0.690 1.00 87.19 146 ALA A C 1
ATOM 1128 O O . ALA A 1 146 ? 7.677 -14.056 -0.492 1.00 87.19 146 ALA A O 1
ATOM 1129 N N . VAL A 1 147 ? 5.997 -13.620 -1.916 1.00 83.06 147 VAL A N 1
ATOM 1130 C CA . VAL A 1 147 ? 6.794 -13.602 -3.148 1.00 83.06 147 VAL A CA 1
ATOM 1131 C C . VAL A 1 147 ? 6.321 -12.479 -4.086 1.00 83.06 147 VAL A C 1
ATOM 1133 O O . VAL A 1 147 ? 5.132 -12.147 -4.056 1.00 83.06 147 VAL A O 1
ATOM 1136 N N . PRO A 1 148 ? 7.183 -11.948 -4.977 1.00 72.31 148 PRO A N 1
ATOM 1137 C CA . PRO A 1 148 ? 6.861 -10.812 -5.855 1.00 72.31 148 PRO A CA 1
ATOM 1138 C C . PRO A 1 148 ? 5.721 -11.036 -6.864 1.00 72.31 148 PRO A C 1
ATOM 1140 O O . PRO A 1 148 ? 5.265 -10.100 -7.507 1.00 72.31 148 PRO A O 1
ATOM 1143 N N . ALA A 1 149 ? 5.237 -12.270 -7.027 1.00 66.88 149 ALA A N 1
ATOM 1144 C CA . ALA A 1 149 ? 4.291 -12.635 -8.081 1.00 66.88 149 ALA A CA 1
ATOM 1145 C C . ALA A 1 149 ? 2.833 -12.173 -7.843 1.00 66.88 149 ALA A C 1
ATOM 1147 O O . ALA A 1 149 ? 1.979 -12.449 -8.681 1.00 66.88 149 ALA A O 1
ATOM 1148 N N . ALA A 1 150 ? 2.532 -11.509 -6.717 1.00 68.62 150 ALA A N 1
ATOM 1149 C CA . ALA A 1 150 ? 1.218 -10.931 -6.385 1.00 68.62 150 ALA A CA 1
ATOM 1150 C C . ALA A 1 150 ? 0.000 -11.869 -6.600 1.00 68.62 150 ALA A C 1
ATOM 1152 O O . ALA A 1 150 ? -1.101 -11.412 -6.916 1.00 68.62 150 ALA A O 1
ATOM 1153 N N . VAL A 1 151 ? 0.204 -13.189 -6.458 1.00 73.81 151 VAL A N 1
ATOM 1154 C CA . VAL A 1 151 ? -0.781 -14.219 -6.849 1.00 73.81 151 VAL A CA 1
ATOM 1155 C C . VAL A 1 151 ? -1.854 -14.428 -5.785 1.00 73.81 151 VAL A C 1
ATOM 1157 O O . VAL A 1 151 ? -3.018 -14.615 -6.114 1.00 73.81 151 VAL A O 1
ATOM 1160 N N . SER A 1 152 ? -1.466 -14.417 -4.509 1.00 84.38 152 SER A N 1
ATOM 1161 C CA . SER A 1 152 ? -2.370 -14.687 -3.390 1.00 84.38 152 SER A CA 1
ATOM 1162 C C . SER A 1 152 ? -2.054 -13.731 -2.245 1.00 84.38 152 SER A C 1
ATOM 1164 O O . SER A 1 152 ? -1.072 -13.966 -1.530 1.00 84.38 152 SER A O 1
ATOM 1166 N N . PRO A 1 153 ? -2.841 -12.656 -2.068 1.00 91.38 153 PRO A N 1
ATOM 1167 C CA . PRO A 1 153 ? -2.733 -11.804 -0.891 1.00 91.38 153 PRO A CA 1
ATOM 1168 C C . PRO A 1 153 ? -2.901 -12.641 0.380 1.00 91.38 153 PRO A C 1
ATOM 1170 O O . PRO A 1 153 ? -3.695 -13.582 0.416 1.00 91.38 153 PRO A O 1
ATOM 1173 N N . ARG A 1 154 ? -2.120 -12.333 1.417 1.00 93.56 154 ARG A N 1
ATOM 1174 C CA . ARG A 1 154 ? -2.146 -13.039 2.708 1.00 93.56 154 ARG A CA 1
ATOM 1175 C C . ARG A 1 154 ? -2.787 -12.214 3.823 1.00 93.56 154 ARG A C 1
ATOM 1177 O O . ARG A 1 154 ? -2.629 -12.579 4.983 1.00 93.56 154 ARG A O 1
ATOM 1184 N N . ASP A 1 155 ? -3.512 -11.143 3.494 1.00 94.69 155 ASP A N 1
ATOM 1185 C CA . ASP A 1 155 ? -4.115 -10.214 4.462 1.00 94.69 155 ASP A CA 1
ATOM 1186 C C . ASP A 1 155 ? -4.966 -10.933 5.513 1.00 94.69 155 ASP A C 1
ATOM 1188 O O . ASP A 1 155 ? -4.787 -10.701 6.703 1.00 94.69 155 ASP A O 1
ATOM 1192 N N . GLU A 1 156 ? -5.821 -11.873 5.107 1.00 94.75 156 GLU A N 1
ATOM 1193 C CA . GLU A 1 156 ? -6.656 -12.630 6.050 1.00 94.75 156 GLU A CA 1
ATOM 1194 C C . GLU A 1 156 ? -5.875 -13.629 6.910 1.00 94.75 156 GLU A C 1
ATOM 1196 O O . GLU A 1 156 ? -6.308 -13.969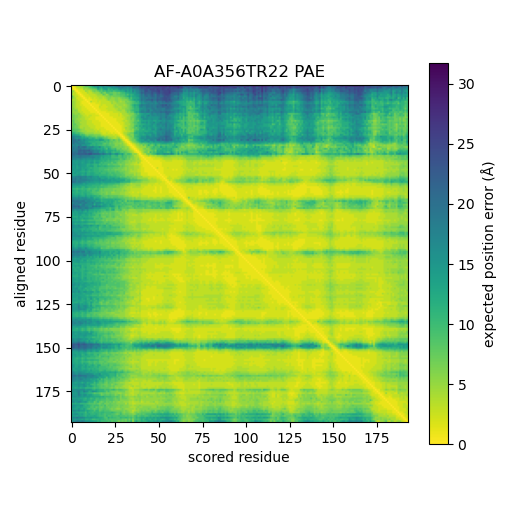 8.009 1.00 94.75 156 GLU A O 1
ATOM 1201 N N . VAL A 1 157 ? -4.762 -14.166 6.405 1.00 95.44 157 VAL A N 1
ATOM 1202 C CA . VAL A 1 157 ? -3.913 -15.095 7.170 1.00 95.44 157 VAL A CA 1
ATOM 1203 C C . VAL A 1 157 ? -3.119 -14.318 8.212 1.00 95.44 157 VAL A C 1
ATOM 1205 O O . VAL A 1 157 ? -3.096 -14.717 9.369 1.00 95.44 157 VAL A O 1
ATOM 1208 N N . ILE A 1 158 ? -2.522 -13.196 7.800 1.00 96.38 158 ILE A N 1
ATOM 1209 C CA . ILE A 1 158 ? -1.796 -12.271 8.676 1.00 96.38 158 ILE A CA 1
ATOM 1210 C C . ILE A 1 158 ? -2.734 -11.758 9.764 1.00 96.38 158 ILE A C 1
ATOM 1212 O O . ILE A 1 158 ? -2.402 -11.836 10.940 1.00 96.38 158 ILE A O 1
ATOM 1216 N N . ALA A 1 159 ? -3.928 -11.294 9.387 1.00 95.75 159 ALA A N 1
ATOM 1217 C CA . ALA A 1 159 ? -4.860 -10.740 10.353 1.00 95.75 159 ALA A CA 1
ATOM 1218 C C . ALA A 1 159 ? -5.348 -11.770 11.370 1.00 95.75 159 ALA A C 1
ATOM 1220 O O . ALA A 1 159 ? -5.381 -11.461 12.551 1.00 95.75 159 ALA A O 1
ATOM 1221 N N . ARG A 1 160 ? -5.649 -13.004 10.945 1.00 95.56 160 ARG A N 1
ATOM 1222 C CA . ARG A 1 160 ? -6.024 -14.074 11.882 1.00 95.56 160 ARG A CA 1
ATOM 1223 C C . ARG A 1 160 ? -4.900 -14.438 12.847 1.00 95.56 160 ARG A C 1
ATOM 1225 O O . ARG A 1 160 ? -5.188 -14.724 14.000 1.00 95.56 160 ARG A O 1
ATOM 1232 N N . ALA A 1 161 ? -3.653 -14.446 12.381 1.00 95.75 161 ALA A N 1
ATOM 1233 C CA . ALA A 1 161 ? -2.500 -14.707 13.236 1.00 95.75 161 ALA A CA 1
ATOM 1234 C C . ALA A 1 161 ? -2.312 -13.578 14.266 1.00 95.75 161 ALA A C 1
ATOM 1236 O O . ALA A 1 161 ? -2.208 -13.853 15.455 1.00 95.75 161 ALA A O 1
ATOM 1237 N N . VAL A 1 162 ? -2.399 -12.315 13.836 1.00 94.94 162 VAL A N 1
ATOM 1238 C CA . VAL A 1 162 ? -2.357 -11.153 14.742 1.00 94.94 162 VAL A CA 1
ATOM 1239 C C . VAL A 1 162 ? -3.520 -11.164 15.742 1.00 94.94 162 VAL A C 1
ATOM 1241 O O . VAL A 1 162 ? -3.310 -10.954 16.930 1.00 94.94 162 VAL A O 1
ATOM 1244 N N . GLU A 1 163 ? -4.743 -11.467 15.300 1.00 93.12 163 GLU A N 1
ATOM 1245 C CA . GLU A 1 163 ? -5.921 -11.602 16.173 1.00 93.12 163 GLU A CA 1
ATOM 1246 C C . GLU A 1 163 ? -5.772 -12.742 17.199 1.00 93.12 163 GLU A C 1
ATOM 1248 O O . GLU A 1 163 ? -6.386 -12.696 18.265 1.00 93.12 163 GLU A O 1
ATOM 1253 N N . ALA A 1 164 ? -4.962 -13.756 16.888 1.00 94.44 164 ALA A N 1
ATOM 1254 C CA . ALA A 1 164 ? -4.633 -14.870 17.771 1.00 94.44 164 ALA A CA 1
ATOM 1255 C C . ALA A 1 164 ? -3.397 -14.611 18.657 1.00 94.44 164 ALA A C 1
ATOM 1257 O O . ALA A 1 164 ? -2.965 -15.531 19.352 1.00 94.44 164 ALA A O 1
ATOM 1258 N N . ASP A 1 165 ? -2.850 -13.388 18.650 1.00 93.44 165 ASP A N 1
ATOM 1259 C CA . ASP A 1 165 ? -1.618 -13.005 19.359 1.00 93.44 165 ASP A CA 1
ATOM 1260 C C . ASP A 1 165 ? -0.395 -13.849 18.933 1.00 93.44 165 ASP A C 1
ATOM 1262 O O . ASP A 1 165 ? 0.537 -14.103 19.698 1.00 93.44 165 ASP A O 1
ATOM 1266 N N . GLU A 1 166 ? -0.402 -14.332 17.685 1.00 94.38 166 GLU A N 1
ATOM 1267 C CA . GLU A 1 166 ? 0.724 -15.044 17.090 1.00 94.38 166 GLU A CA 1
ATOM 1268 C C . GLU A 1 166 ? 1.732 -14.051 16.501 1.00 94.38 166 GLU A C 1
ATOM 1270 O O . GLU A 1 166 ? 1.375 -13.090 15.818 1.00 94.38 166 GLU A O 1
ATOM 1275 N N . ALA A 1 167 ? 3.024 -14.318 16.706 1.00 88.88 167 ALA A N 1
ATOM 1276 C CA . ALA A 1 167 ? 4.081 -13.519 16.101 1.00 88.88 167 ALA A CA 1
ATOM 1277 C C . ALA A 1 167 ? 4.084 -13.696 14.573 1.00 88.88 167 ALA A C 1
ATOM 1279 O O . ALA A 1 167 ? 4.333 -14.793 14.064 1.00 88.88 167 ALA A O 1
ATOM 1280 N N . VAL A 1 168 ? 3.854 -12.604 13.840 1.00 92.75 168 VAL A N 1
ATOM 1281 C CA . VAL A 1 168 ? 3.913 -12.578 12.374 1.00 92.75 168 VAL A CA 1
ATOM 1282 C C . VAL A 1 168 ? 5.120 -11.771 11.927 1.00 92.75 168 VAL A C 1
ATOM 1284 O O . VAL A 1 168 ? 5.224 -10.580 12.207 1.00 92.75 168 VAL A O 1
ATOM 1287 N N . GLU A 1 169 ? 6.024 -12.410 11.189 1.00 92.00 169 GLU A N 1
ATOM 1288 C CA . GLU A 1 169 ? 7.137 -11.701 10.563 1.00 92.00 169 GLU A CA 1
ATOM 1289 C C . GLU A 1 169 ? 6.613 -10.793 9.431 1.00 92.00 169 GLU A C 1
ATOM 1291 O O . GLU A 1 169 ? 5.866 -11.274 8.565 1.00 92.00 169 GLU A O 1
ATOM 1296 N N . PRO A 1 170 ? 6.972 -9.494 9.417 1.00 92.69 170 PRO A N 1
ATOM 1297 C CA . PRO A 1 170 ? 6.567 -8.568 8.368 1.00 92.69 170 PRO A CA 1
ATOM 1298 C C . PRO A 1 170 ? 6.928 -9.077 6.976 1.00 92.69 170 PRO A C 1
ATOM 1300 O O . PRO A 1 170 ? 8.093 -9.341 6.672 1.00 92.69 170 PRO A O 1
ATOM 1303 N N . LEU A 1 171 ? 5.929 -9.193 6.098 1.00 93.12 171 LEU A N 1
ATOM 1304 C CA . LEU A 1 171 ? 6.205 -9.545 4.712 1.00 93.12 171 LEU A CA 1
ATOM 1305 C C . LEU A 1 171 ? 6.842 -8.359 3.977 1.00 93.12 171 LEU A C 1
ATOM 1307 O O . LEU A 1 171 ? 6.463 -7.208 4.218 1.00 93.12 171 LEU A O 1
ATOM 1311 N N . PRO A 1 172 ? 7.747 -8.622 3.023 1.00 90.62 172 PRO A N 1
ATOM 1312 C CA . PRO A 1 172 ? 8.296 -7.585 2.161 1.00 90.62 172 PRO A CA 1
ATOM 1313 C C . PRO A 1 172 ? 7.200 -6.854 1.376 1.00 90.62 172 PRO A C 1
ATOM 1315 O O . PRO A 1 172 ? 6.223 -7.449 0.908 1.00 90.62 172 PRO A O 1
ATOM 1318 N N . VAL A 1 173 ? 7.389 -5.548 1.185 1.00 90.12 173 VAL A N 1
ATOM 1319 C CA . VAL A 1 173 ? 6.513 -4.722 0.349 1.00 90.12 173 VAL A CA 1
ATOM 1320 C C . VAL A 1 173 ? 6.934 -4.886 -1.111 1.00 90.12 173 VAL A C 1
ATOM 1322 O O . VAL A 1 173 ? 7.890 -4.272 -1.573 1.00 90.12 173 VAL A O 1
ATOM 1325 N N . TYR A 1 174 ? 6.224 -5.738 -1.850 1.00 87.31 174 TYR A N 1
ATOM 1326 C CA . TYR A 1 174 ? 6.384 -5.856 -3.302 1.00 87.31 174 TYR A CA 1
ATOM 1327 C C . TYR A 1 174 ? 5.405 -4.928 -4.005 1.00 87.31 174 TYR A C 1
ATOM 1329 O O . TYR A 1 174 ? 4.198 -5.186 -4.027 1.00 87.31 174 TYR A O 1
ATOM 1337 N N . GLY A 1 175 ? 5.919 -3.841 -4.570 1.00 84.38 175 GLY A N 1
ATOM 1338 C CA . GLY A 1 175 ? 5.070 -2.793 -5.101 1.00 84.38 175 GLY A CA 1
ATOM 1339 C C . GLY A 1 175 ? 5.841 -1.653 -5.738 1.00 84.38 175 GLY A C 1
ATOM 1340 O O . GLY A 1 175 ? 6.961 -1.829 -6.205 1.00 84.38 175 GLY A O 1
ATOM 1341 N N . CYS A 1 176 ? 5.194 -0.498 -5.774 1.00 85.56 176 CYS A N 1
ATOM 1342 C CA . CYS A 1 176 ? 5.668 0.692 -6.445 1.00 85.56 176 CYS A CA 1
ATOM 1343 C C . CYS A 1 176 ? 6.113 1.754 -5.434 1.00 85.56 176 CYS A C 1
ATOM 1345 O O . CYS A 1 176 ? 5.580 1.836 -4.321 1.00 85.56 176 CYS A O 1
ATOM 1347 N N . ALA A 1 177 ? 7.079 2.573 -5.843 1.00 87.94 177 ALA A N 1
ATOM 1348 C CA . ALA A 1 177 ? 7.477 3.774 -5.135 1.00 87.94 177 ALA A CA 1
ATOM 1349 C C . ALA A 1 177 ? 6.357 4.805 -5.265 1.00 87.94 177 ALA A C 1
ATOM 1351 O O . ALA A 1 177 ? 5.872 5.087 -6.362 1.00 87.94 177 ALA A O 1
ATOM 1352 N N . VAL A 1 178 ? 5.928 5.330 -4.127 1.00 87.56 178 VAL A N 1
ATOM 1353 C CA . VAL A 1 178 ? 4.882 6.340 -4.043 1.00 87.56 178 VAL A CA 1
ATOM 1354 C C . VAL A 1 178 ? 5.513 7.721 -3.928 1.00 87.56 178 VAL A C 1
ATOM 1356 O O . VAL A 1 178 ? 5.097 8.620 -4.647 1.00 87.56 178 VAL A O 1
ATOM 1359 N N . SER A 1 179 ? 6.526 7.907 -3.076 1.00 86.44 179 SER A N 1
ATOM 1360 C CA . SER A 1 179 ? 7.156 9.223 -2.936 1.00 86.44 179 SER A CA 1
ATOM 1361 C C . SER A 1 179 ? 8.075 9.558 -4.118 1.00 86.44 179 SER A C 1
ATOM 1363 O O . SER A 1 179 ? 8.763 8.663 -4.621 1.00 86.44 179 SER A O 1
ATOM 1365 N N . PRO A 1 180 ? 8.132 10.835 -4.551 1.00 83.44 180 PRO A N 1
ATOM 1366 C CA . PRO A 1 180 ? 9.054 11.280 -5.596 1.00 83.44 180 PRO A CA 1
ATOM 1367 C C . PRO A 1 180 ? 10.510 10.915 -5.291 1.00 83.44 180 PRO A C 1
ATOM 1369 O O . PRO A 1 180 ? 11.244 10.467 -6.163 1.00 83.44 180 PRO A O 1
ATOM 1372 N N . GLU A 1 181 ? 10.916 11.036 -4.028 1.00 84.62 181 GLU A N 1
ATOM 1373 C CA . GLU A 1 181 ? 12.273 10.740 -3.581 1.00 84.62 181 GLU A CA 1
ATOM 1374 C C . GLU A 1 181 ? 12.616 9.257 -3.745 1.00 84.62 181 GLU A C 1
ATOM 1376 O O . GLU A 1 181 ? 13.751 8.920 -4.090 1.00 84.62 181 GLU A O 1
ATOM 1381 N N . LEU A 1 182 ? 11.660 8.357 -3.485 1.00 83.94 182 LEU A N 1
ATOM 1382 C CA . LEU A 1 182 ? 11.868 6.929 -3.697 1.00 83.94 182 LEU A CA 1
ATOM 1383 C C . LEU A 1 182 ? 11.779 6.572 -5.184 1.00 83.94 182 LEU A C 1
ATOM 1385 O O . LEU A 1 182 ? 12.555 5.732 -5.631 1.00 83.94 182 LEU A O 1
ATOM 1389 N N . GLN A 1 183 ? 10.899 7.225 -5.950 1.00 86.25 183 GLN A N 1
ATOM 1390 C CA . GLN A 1 183 ? 10.809 7.072 -7.408 1.00 86.25 183 GLN A CA 1
ATOM 1391 C C . GLN A 1 183 ? 12.141 7.424 -8.081 1.00 86.25 183 GLN A C 1
ATOM 1393 O O . GLN A 1 183 ? 12.673 6.596 -8.816 1.00 86.25 183 GLN A O 1
ATOM 1398 N N . ASP A 1 184 ? 12.750 8.560 -7.734 1.00 85.00 184 ASP A N 1
ATOM 1399 C CA . ASP A 1 184 ? 14.060 8.977 -8.254 1.00 85.00 184 ASP A CA 1
ATOM 1400 C C . ASP A 1 184 ? 15.184 7.981 -7.907 1.00 85.00 184 ASP A C 1
ATOM 1402 O O . ASP A 1 184 ? 16.133 7.796 -8.673 1.00 85.00 184 ASP A O 1
ATOM 1406 N N . GLN A 1 185 ? 15.097 7.319 -6.747 1.00 83.31 185 GLN A N 1
ATOM 1407 C CA . GLN A 1 185 ? 16.087 6.330 -6.310 1.00 83.31 185 GLN A CA 1
ATOM 1408 C C . GLN A 1 185 ? 15.954 4.991 -7.039 1.00 83.31 185 GLN A C 1
ATOM 1410 O O . GLN A 1 185 ? 16.970 4.373 -7.371 1.00 83.31 185 GLN A O 1
ATOM 1415 N N . VAL A 1 186 ? 14.723 4.517 -7.259 1.00 79.88 186 VAL A N 1
ATOM 1416 C CA . VAL A 1 186 ? 14.472 3.204 -7.880 1.00 79.88 186 VAL A CA 1
ATOM 1417 C C . VAL A 1 186 ? 14.365 3.271 -9.403 1.00 79.88 186 VAL A C 1
ATOM 1419 O O . VAL A 1 186 ? 14.580 2.258 -10.067 1.00 79.88 186 VAL A O 1
ATOM 1422 N N . ASP A 1 187 ? 14.081 4.449 -9.957 1.00 77.94 187 ASP A N 1
ATOM 1423 C CA . ASP A 1 187 ? 13.990 4.718 -11.391 1.00 77.94 187 ASP A CA 1
ATOM 1424 C C . ASP A 1 187 ? 14.686 6.043 -11.775 1.00 77.94 187 ASP A C 1
ATOM 1426 O O . ASP A 1 187 ? 14.057 6.976 -12.274 1.00 77.94 187 ASP A O 1
ATOM 1430 N N . PRO A 1 188 ? 16.021 6.139 -11.619 1.00 77.69 188 PRO A N 1
ATOM 1431 C CA . PRO A 1 188 ? 16.783 7.352 -11.941 1.00 77.69 188 PRO A CA 1
ATOM 1432 C C . PRO A 1 188 ? 16.745 7.750 -13.426 1.00 77.69 188 PRO A C 1
ATOM 1434 O O . PRO A 1 188 ? 17.264 8.802 -13.799 1.00 77.69 188 PRO A O 1
ATOM 1437 N N . LEU A 1 189 ? 16.207 6.888 -14.294 1.00 80.38 189 LEU A N 1
ATOM 1438 C CA . LEU A 1 189 ? 16.081 7.131 -15.729 1.00 80.38 189 LEU A CA 1
ATOM 1439 C C . LEU A 1 189 ? 14.659 7.553 -16.140 1.00 80.38 189 LEU A C 1
ATOM 1441 O O . L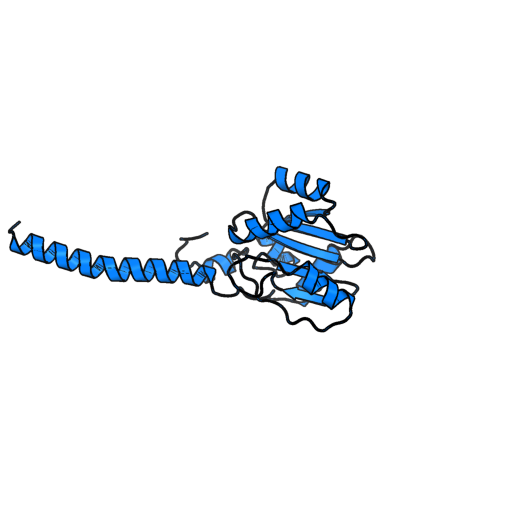EU A 1 189 ? 14.482 7.899 -17.309 1.00 80.38 189 LEU A O 1
ATOM 1445 N N . GLY A 1 190 ? 13.683 7.536 -15.220 1.00 78.56 190 GLY A N 1
ATOM 1446 C CA . GLY A 1 190 ? 12.285 7.906 -15.480 1.00 78.56 190 GLY A CA 1
ATOM 1447 C C . GLY A 1 190 ? 11.635 7.054 -16.571 1.00 78.56 190 GLY A C 1
ATOM 1448 O O . GLY A 1 190 ? 11.021 7.581 -17.499 1.00 78.56 190 GLY A O 1
ATOM 1449 N N . LEU A 1 191 ? 11.883 5.742 -16.551 1.00 73.81 191 LEU A N 1
ATOM 1450 C CA . LEU A 1 191 ? 11.373 4.808 -17.562 1.00 73.81 191 LEU A CA 1
ATOM 1451 C C . LEU A 1 191 ? 10.054 4.144 -17.149 1.00 73.81 191 LEU A C 1
ATOM 1453 O O . LEU A 1 191 ? 9.367 3.586 -18.008 1.00 73.81 191 LEU A O 1
ATOM 1457 N N . VAL A 1 192 ? 9.740 4.146 -15.855 1.00 69.94 192 VAL A N 1
ATOM 1458 C CA . VAL A 1 192 ? 8.616 3.442 -15.229 1.00 69.94 192 VAL A CA 1
ATOM 1459 C C . VAL A 1 192 ? 7.613 4.420 -14.617 1.00 69.94 192 VAL A C 1
ATOM 1461 O O . VAL A 1 192 ? 6.414 4.188 -14.784 1.00 69.94 192 VAL A O 1
ATOM 1464 N N . TYR A 1 193 ? 8.090 5.465 -13.929 1.00 69.25 193 TYR A N 1
ATOM 1465 C CA . TYR A 1 193 ? 7.263 6.500 -13.282 1.00 69.25 193 TYR A CA 1
ATOM 1466 C C . TYR A 1 193 ? 7.194 7.796 -14.094 1.00 69.25 193 TYR A C 1
ATOM 1468 O O . TYR A 1 193 ? 8.183 8.123 -14.790 1.00 69.25 193 TYR A O 1
#

Solvent-accessible surface area (backbone atoms only — not comparable to full-atom values): 10664 Å² total; per-residue (Å²): 135,56,73,66,55,52,53,53,50,50,51,50,51,52,64,51,46,52,57,53,51,50,50,53,52,50,54,65,48,48,65,59,64,53,63,47,74,70,61,83,35,65,67,44,29,52,54,36,53,59,72,67,54,90,61,87,47,33,36,38,39,37,37,42,45,72,91,34,79,68,42,53,56,52,48,52,50,50,58,73,70,34,48,65,83,88,42,47,36,32,38,41,34,32,52,91,57,72,66,60,48,52,50,42,44,75,34,62,25,44,70,45,74,41,50,44,63,58,35,32,77,48,31,29,40,40,48,27,40,33,37,36,36,28,61,93,57,83,76,42,67,28,21,47,30,96,54,66,78,58,82,63,75,36,59,70,59,53,48,52,35,50,76,67,75,44,92,73,81,67,35,52,26,57,49,40,62,50,22,70,73,47,34,48,71,76,39,76,79,56,83,84,110

Sequence (193 aa):
MSPVARDRLGKVALAAWLPVTVTVLAFLMVSHVVAMPSPSDEDRLREGVAALRLSDAPLRLHVIYEDCSCTRSLWAHLMERGAARGVDELVLYVGDDAERAQEARRRGYRFRRTDPRALSDTLGVDAAPLLVLASAELDYVGGYYAVPAAVSPRDEVIARAVEADEAVEPLPVYGCAVSPELQDQVDPLGLVY

pLDDT: mean 88.68, std 8.27, range [59.78, 97.81]

Foldseek 3Di:
DDPVVVVVVVVVCVVVVVVVVVVVVVLVVVLLFDFDDFQPDQPLQFQLVVVVDPDLFKEKEWEEEDLKPLCPLVLVVCLVQADDPRHQYEYEYADDDPVSCVSNVVSVHHYDYDHLVCCCVRNSDFWDGWIWIGNPTTQAIAAQDQGSPSPDGCSVVVVVCSVVVHDDDHHGHRIDGRHPVVCCVSCVPPPRD

Mean predicted aligned error: 6.71 Å